Protein AF-0000000069842000 (afdb_homodimer)

pLDDT: mean 84.16, std 19.86, range [35.81, 98.69]

InterPro domains:
  IPR033118 EXPERA domain [PF05241] (43-115)
  IPR033118 EXPERA domain [PS51751] (8-141)
  IPR051987 Sigma-2 receptor-like [PTHR31204] (1-122)

Nearest PDB structures (foldseek):
  7m94-assembly1_A  TM=8.312E-01  e=3.794E-03  Bos taurus
  7mfi-assembly2_C  TM=8.355E-01  e=6.181E-03  Bos taurus
  7mfi-assembly1_A  TM=8.424E-01  e=1.063E-02  Bos taurus
  7m96-assembly1_A  TM=8.369E-01  e=1.123E-02  Bos taurus
  7m96-assembly2_C  TM=8.290E-01  e=1.185E-02  Bos taurus

Sequence (282 aa):
MGLLSTAADAAVVLFSLAVAAAAPLIDAQAVLPRRLFPAPHVRLHRWYATEFGDYLAAEPPGFFRGLVWLELVLHWPLSVATLYGVLARRPWAGATALAAGVSVVTAMGNLVMNLDFNRFSLQYSGTGLAPAPSSQKKKRPMGLLSTAADAAVVLFSLAVAAAAPLIDAQAVLPRRLFPAPHVRLHRWYATEFGDYLAAEPPGFFRGLVWLELVLHWPLSVATLYGVLARRPWAGATALAAGVSVVTAMGNLVMNLDFNRFSLQYSGTGLAPAPSSQKKKRP

Structure (mmCIF, N/CA/C/O backbone):
data_AF-0000000069842000-model_v1
#
loop_
_entity.id
_entity.type
_entity.pdbx_description
1 polymer 'EXPERA domain-containing protein'
#
loop_
_atom_site.group_PDB
_atom_site.id
_atom_site.type_symbol
_atom_site.label_atom_id
_atom_site.label_alt_id
_atom_site.label_comp_id
_atom_site.label_asym_id
_atom_site.label_entity_id
_atom_site.label_seq_id
_atom_site.pdbx_PDB_ins_code
_atom_site.Cartn_x
_atom_site.Cartn_y
_atom_site.Cartn_z
_atom_site.occupancy
_atom_site.B_iso_or_equiv
_atom_site.auth_seq_id
_atom_site.auth_comp_id
_atom_site.auth_asym_id
_atom_site.auth_atom_id
_atom_site.pdbx_PDB_model_num
ATOM 1 N N . MET A 1 1 ? 6.48 -18.359 -23.953 1 50.28 1 MET A N 1
ATOM 2 C CA . MET A 1 1 ? 6.004 -17.172 -23.266 1 50.28 1 MET A CA 1
ATOM 3 C C . MET A 1 1 ? 5.883 -16 -24.25 1 50.28 1 MET A C 1
ATOM 5 O O . MET A 1 1 ? 6.766 -15.781 -25.078 1 50.28 1 MET A O 1
ATOM 9 N N . GLY A 1 2 ? 4.762 -15.594 -24.594 1 53.44 2 GLY A N 1
ATOM 10 C CA . GLY A 1 2 ? 4.539 -14.641 -25.656 1 53.44 2 GLY A CA 1
ATOM 11 C C . GLY A 1 2 ? 5.262 -13.328 -25.453 1 53.44 2 GLY A C 1
ATOM 12 O O . GLY A 1 2 ? 5.867 -13.102 -24.406 1 53.44 2 GLY A O 1
ATOM 13 N N . LEU A 1 3 ? 5.473 -12.555 -26.516 1 59.91 3 LEU A N 1
ATOM 14 C CA . LEU A 1 3 ? 6.043 -11.211 -26.562 1 59.91 3 LEU A CA 1
ATOM 15 C C . LEU A 1 3 ? 5.574 -10.383 -25.359 1 59.91 3 LEU A C 1
ATOM 17 O O . LEU A 1 3 ? 6.363 -9.648 -24.766 1 59.91 3 LEU A O 1
ATOM 21 N N . LEU A 1 4 ? 4.34 -10.531 -24.984 1 64.44 4 LEU A N 1
ATOM 22 C CA . LEU A 1 4 ? 3.777 -9.781 -23.859 1 64.44 4 LEU A CA 1
ATOM 23 C C . LEU A 1 4 ? 4.434 -10.195 -22.547 1 64.44 4 LEU A C 1
ATOM 25 O O . LEU A 1 4 ? 4.688 -9.359 -21.688 1 64.44 4 LEU A O 1
ATOM 29 N N . SER A 1 5 ? 4.785 -11.422 -22.656 1 72.38 5 SER A N 1
ATOM 30 C CA . SER A 1 5 ? 5.422 -11.906 -21.422 1 72.38 5 SER A CA 1
ATOM 31 C C . SER A 1 5 ? 6.852 -11.391 -21.312 1 72.38 5 SER A C 1
ATOM 33 O O . SER A 1 5 ? 7.281 -10.984 -20.234 1 72.38 5 SER A O 1
ATOM 35 N N . THR A 1 6 ? 7.277 -11.156 -22.547 1 83.81 6 THR A N 1
ATOM 36 C CA . THR A 1 6 ? 8.664 -10.703 -22.516 1 83.81 6 THR A CA 1
ATOM 37 C C . THR A 1 6 ? 8.758 -9.227 -22.172 1 83.81 6 THR A C 1
ATOM 39 O O . THR A 1 6 ? 9.617 -8.82 -21.375 1 83.81 6 THR A O 1
ATOM 42 N N . ALA A 1 7 ? 7.883 -8.484 -22.703 1 89.06 7 ALA A N 1
ATOM 43 C CA . ALA A 1 7 ? 7.859 -7.055 -22.406 1 89.06 7 ALA A CA 1
ATOM 44 C C . ALA A 1 7 ? 7.52 -6.812 -20.938 1 89.06 7 ALA A C 1
ATOM 46 O O . ALA A 1 7 ? 8.102 -5.938 -20.297 1 89.06 7 ALA A O 1
ATOM 47 N N . ALA A 1 8 ? 6.613 -7.555 -20.484 1 88.38 8 ALA A N 1
ATOM 48 C CA . ALA A 1 8 ? 6.238 -7.43 -19.078 1 88.38 8 ALA A CA 1
ATOM 49 C C . ALA A 1 8 ? 7.395 -7.824 -18.156 1 88.38 8 ALA A C 1
ATOM 51 O O . ALA A 1 8 ? 7.672 -7.145 -17.172 1 88.38 8 ALA A O 1
ATOM 52 N N . ASP A 1 9 ? 8.016 -8.859 -18.562 1 92.12 9 ASP A N 1
ATOM 53 C CA . ASP A 1 9 ? 9.172 -9.289 -17.797 1 92.12 9 ASP A CA 1
ATOM 54 C C . ASP A 1 9 ? 10.258 -8.219 -17.781 1 92.12 9 ASP A C 1
ATOM 56 O O . ASP A 1 9 ? 10.867 -7.949 -16.75 1 92.12 9 ASP A O 1
ATOM 60 N N . ALA A 1 10 ? 10.398 -7.684 -18.953 1 94.25 10 ALA A N 1
ATOM 61 C CA . ALA A 1 10 ? 11.406 -6.633 -19.062 1 94.25 10 ALA A CA 1
ATOM 62 C C . ALA A 1 10 ? 11.039 -5.43 -18.188 1 94.25 10 ALA A C 1
ATOM 64 O O . ALA A 1 10 ? 11.898 -4.855 -17.516 1 94.25 10 ALA A O 1
ATOM 65 N N . ALA A 1 11 ? 9.812 -5.082 -18.188 1 95.31 11 ALA A N 1
ATOM 66 C CA . ALA A 1 11 ? 9.352 -3.945 -17.391 1 95.31 11 ALA A CA 1
ATOM 67 C C . ALA A 1 11 ? 9.531 -4.215 -15.898 1 95.31 11 ALA A C 1
ATOM 69 O O . ALA A 1 11 ? 9.984 -3.342 -15.156 1 95.31 11 ALA A O 1
ATOM 70 N N . VAL A 1 12 ? 9.227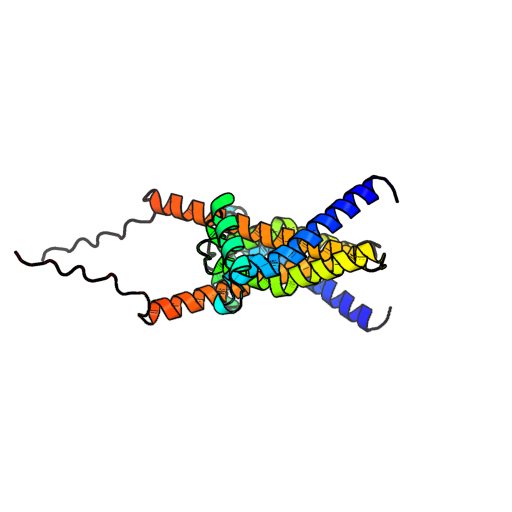 -5.391 -15.523 1 96.38 12 VAL A N 1
ATOM 71 C CA . VAL A 1 12 ? 9.344 -5.77 -14.117 1 96.38 12 VAL A CA 1
ATOM 72 C C . VAL A 1 12 ? 10.805 -5.746 -13.688 1 96.38 12 VAL A C 1
ATOM 74 O O . VAL A 1 12 ? 11.141 -5.234 -12.617 1 96.38 12 VAL A O 1
ATOM 77 N N . VAL A 1 13 ? 11.625 -6.227 -14.531 1 97.19 13 VAL A N 1
ATOM 78 C CA . VAL A 1 13 ? 13.055 -6.281 -14.227 1 97.19 13 VAL A CA 1
ATOM 79 C C . VAL A 1 13 ? 13.625 -4.867 -14.148 1 97.19 13 VAL A C 1
ATOM 81 O O . VAL A 1 13 ? 14.336 -4.527 -13.203 1 97.19 13 VAL A O 1
ATOM 84 N N . LEU A 1 14 ? 13.289 -4.062 -15.117 1 97.5 14 LEU A N 1
ATOM 85 C CA . LEU A 1 14 ? 13.812 -2.701 -15.148 1 97.5 14 LEU A CA 1
ATOM 86 C C . LEU A 1 14 ? 13.305 -1.895 -13.953 1 97.5 14 LEU A C 1
ATOM 88 O O . LEU A 1 14 ? 14.07 -1.148 -13.336 1 97.5 14 LEU A O 1
ATOM 92 N N . PHE A 1 15 ? 12.102 -2.02 -13.703 1 97.81 15 PHE A N 1
ATOM 93 C CA . PHE A 1 15 ? 11.523 -1.308 -12.57 1 97.81 15 PHE A CA 1
ATOM 94 C C . PHE A 1 15 ? 12.148 -1.783 -11.266 1 97.81 15 PHE A C 1
ATOM 96 O O . PHE A 1 15 ? 12.516 -0.97 -10.414 1 97.81 15 PHE A O 1
ATOM 103 N N . SER A 1 16 ? 12.227 -3.035 -11.086 1 98.25 16 SER A N 1
ATOM 104 C CA . SER A 1 16 ? 12.797 -3.6 -9.867 1 98.25 16 SER A CA 1
ATOM 105 C C . SER A 1 16 ? 14.258 -3.205 -9.703 1 98.25 16 SER A C 1
ATOM 107 O O . SER A 1 16 ? 14.719 -2.965 -8.586 1 98.25 16 SER A O 1
ATOM 109 N N . LEU A 1 17 ? 14.945 -3.168 -10.789 1 98.19 17 LEU A N 1
ATOM 110 C CA . LEU A 1 17 ? 16.344 -2.744 -10.766 1 98.19 17 LEU A CA 1
ATOM 111 C C . LEU A 1 17 ? 16.453 -1.285 -10.336 1 98.19 17 LEU A C 1
ATOM 113 O O . LEU A 1 17 ? 17.328 -0.937 -9.531 1 98.19 17 LEU A O 1
ATOM 117 N N . ALA A 1 18 ? 15.625 -0.483 -10.844 1 97.56 18 ALA A N 1
ATOM 118 C CA . ALA A 1 18 ? 15.625 0.932 -10.484 1 97.56 18 ALA A CA 1
ATOM 119 C C . ALA A 1 18 ? 15.359 1.116 -8.992 1 97.56 18 ALA A C 1
ATOM 121 O O . ALA A 1 18 ? 16.047 1.898 -8.328 1 97.56 18 ALA A O 1
ATOM 122 N N . VAL A 1 19 ? 14.422 0.438 -8.469 1 98 19 VAL A N 1
ATOM 123 C CA . VAL A 1 19 ? 14.086 0.542 -7.051 1 98 19 VAL A CA 1
ATOM 124 C C . VAL A 1 19 ? 15.234 -0.011 -6.207 1 98 19 VAL A C 1
ATOM 126 O O . VAL A 1 19 ? 15.609 0.585 -5.199 1 98 19 VAL A O 1
ATOM 129 N N . ALA A 1 20 ? 15.742 -1.117 -6.66 1 98.12 20 ALA A N 1
ATOM 130 C CA . ALA A 1 20 ? 16.844 -1.751 -5.934 1 98.12 20 ALA A CA 1
ATOM 131 C C . ALA A 1 20 ? 18.016 -0.796 -5.781 1 98.12 20 ALA A C 1
ATOM 133 O O . ALA A 1 20 ? 18.688 -0.789 -4.746 1 98.12 20 ALA A O 1
ATOM 134 N N . ALA A 1 21 ? 18.219 -0.008 -6.746 1 97.31 21 ALA A N 1
ATOM 135 C CA . ALA A 1 21 ? 19.344 0.925 -6.73 1 97.31 21 ALA A CA 1
ATOM 136 C C . ALA A 1 21 ? 18.953 2.238 -6.059 1 97.31 21 ALA A C 1
ATOM 138 O O . ALA A 1 21 ? 19.641 2.711 -5.156 1 97.31 21 ALA A O 1
ATOM 139 N N . ALA A 1 22 ? 17.828 2.762 -6.383 1 96.88 22 ALA A N 1
ATOM 140 C CA . ALA A 1 22 ? 17.453 4.113 -5.984 1 96.88 22 ALA A CA 1
ATOM 141 C C . ALA A 1 22 ? 17.094 4.172 -4.504 1 96.88 22 ALA A C 1
ATOM 143 O O . ALA A 1 22 ? 17.375 5.16 -3.826 1 96.88 22 ALA A O 1
ATOM 144 N N . ALA A 1 23 ? 16.5 3.137 -3.986 1 97.38 23 ALA A N 1
ATOM 145 C CA . ALA A 1 23 ? 16.031 3.172 -2.605 1 97.38 23 ALA A CA 1
ATOM 146 C C . ALA A 1 23 ? 17.188 3.34 -1.631 1 97.38 23 ALA A C 1
ATOM 148 O O . ALA A 1 23 ? 17.203 4.273 -0.826 1 97.38 23 ALA A O 1
ATOM 149 N N . PRO A 1 24 ? 18.203 2.605 -1.714 1 96.06 24 PRO A N 1
ATOM 150 C CA . PRO A 1 24 ? 19.297 2.777 -0.761 1 96.06 24 PRO A CA 1
ATOM 151 C C . PRO A 1 24 ? 20.203 3.965 -1.104 1 96.06 24 PRO A C 1
ATOM 153 O O . PRO A 1 24 ? 20.828 4.539 -0.216 1 96.06 24 PRO A O 1
ATOM 156 N N . LEU A 1 25 ? 20.234 4.406 -2.381 1 95.31 25 LEU A N 1
ATOM 157 C CA . LEU A 1 25 ? 21.172 5.434 -2.799 1 95.31 25 LEU A CA 1
ATOM 158 C C . LEU A 1 25 ? 20.562 6.824 -2.65 1 95.31 25 LEU A C 1
ATOM 160 O O . LEU A 1 25 ? 21.266 7.789 -2.346 1 95.31 25 LEU A O 1
ATOM 164 N N . ILE A 1 26 ? 19.266 6.879 -2.85 1 95.5 26 ILE A N 1
ATOM 165 C CA . ILE A 1 26 ? 18.641 8.195 -2.914 1 95.5 26 ILE A CA 1
ATOM 166 C C . ILE A 1 26 ? 17.578 8.32 -1.823 1 95.5 26 ILE A C 1
ATOM 168 O O . ILE A 1 26 ? 17.703 9.133 -0.908 1 95.5 26 ILE A O 1
ATOM 172 N N . ASP A 1 27 ? 16.672 7.402 -1.776 1 96.44 27 ASP A N 1
ATOM 173 C CA . ASP A 1 27 ? 15.531 7.52 -0.88 1 96.44 27 ASP A CA 1
ATOM 174 C C . ASP A 1 27 ? 15.961 7.379 0.58 1 96.44 27 ASP A C 1
ATOM 176 O O . ASP A 1 27 ? 15.422 8.055 1.457 1 96.44 27 ASP A O 1
ATOM 180 N N . ALA A 1 28 ? 16.891 6.613 0.825 1 97.19 28 ALA A N 1
ATOM 181 C CA . ALA A 1 28 ? 17.312 6.328 2.193 1 97.19 28 ALA A CA 1
ATOM 182 C C . ALA A 1 28 ? 17.844 7.59 2.879 1 97.19 28 ALA A C 1
ATOM 184 O O . ALA A 1 28 ? 17.797 7.699 4.105 1 97.19 28 ALA A O 1
ATOM 185 N N . GLN A 1 29 ? 18.234 8.516 2.131 1 96.25 29 GLN A N 1
ATOM 186 C CA . GLN A 1 29 ? 18.812 9.742 2.68 1 96.25 29 GLN A CA 1
ATOM 187 C C . GLN A 1 29 ? 17.719 10.625 3.299 1 96.25 29 GLN A C 1
ATOM 189 O O . GLN A 1 29 ? 18.031 11.578 4.016 1 96.25 29 GLN A O 1
ATOM 194 N N . ALA A 1 30 ? 16.516 10.328 3.102 1 94.5 30 ALA A N 1
ATOM 195 C CA . ALA A 1 30 ? 15.398 11.062 3.703 1 94.5 30 ALA A CA 1
ATOM 196 C C . ALA A 1 30 ? 15.18 10.641 5.152 1 94.5 30 ALA A C 1
ATOM 198 O O . ALA A 1 30 ? 14.523 11.344 5.918 1 94.5 30 ALA A O 1
ATOM 199 N N . VAL A 1 31 ? 15.727 9.516 5.508 1 93.69 31 VAL A N 1
ATOM 200 C CA . VAL A 1 31 ? 15.367 9 6.824 1 93.69 31 VAL A CA 1
ATOM 201 C C . VAL A 1 31 ? 16.625 8.648 7.605 1 93.69 31 VAL A C 1
ATOM 203 O O . VAL A 1 31 ? 16.578 8.492 8.828 1 93.69 31 VAL A O 1
ATOM 206 N N . LEU A 1 32 ? 17.688 8.477 6.953 1 94.31 32 LEU A N 1
ATOM 207 C CA . LEU A 1 32 ? 18.938 8.148 7.609 1 94.31 32 LEU A CA 1
ATOM 208 C C . LEU A 1 32 ? 19.875 9.359 7.648 1 94.31 32 LEU A C 1
ATOM 210 O O . LEU A 1 32 ? 19.812 10.219 6.766 1 94.31 32 LEU A O 1
ATOM 214 N N . PRO A 1 33 ? 20.75 9.391 8.633 1 93.12 33 PRO A N 1
ATOM 215 C CA . PRO A 1 33 ? 21.688 10.508 8.719 1 93.12 33 PRO A CA 1
ATOM 216 C C . PRO A 1 33 ? 22.641 10.57 7.527 1 93.12 33 PRO A C 1
ATOM 218 O O . PRO A 1 33 ? 23.078 9.531 7.035 1 93.12 33 PRO A O 1
ATOM 221 N N . ARG A 1 34 ? 22.906 11.742 7.145 1 88.44 34 ARG A N 1
ATOM 222 C CA . ARG A 1 34 ? 23.734 11.984 5.961 1 88.44 34 ARG A CA 1
ATOM 223 C C . ARG A 1 34 ? 25.156 11.461 6.164 1 88.44 34 ARG A C 1
ATOM 225 O O . ARG A 1 34 ? 25.844 11.125 5.199 1 88.44 34 ARG A O 1
ATOM 232 N N . ARG A 1 35 ? 25.562 11.352 7.281 1 91.88 35 ARG A N 1
ATOM 233 C CA . ARG A 1 35 ? 26.938 10.922 7.586 1 91.88 35 ARG A CA 1
ATOM 234 C C . ARG A 1 35 ? 27.156 9.477 7.172 1 91.88 35 ARG A C 1
ATOM 236 O O . ARG A 1 35 ? 28.297 9.039 7.016 1 91.88 35 ARG A O 1
ATOM 243 N N . LEU A 1 36 ? 26.078 8.789 7.027 1 93.94 36 LEU A N 1
ATOM 244 C CA . LEU A 1 36 ? 26.172 7.379 6.664 1 93.94 36 LEU A CA 1
ATOM 245 C C . LEU A 1 36 ? 26.391 7.215 5.164 1 93.94 36 LEU A C 1
ATOM 247 O O . LEU A 1 36 ? 26.641 6.109 4.684 1 93.94 36 LEU A O 1
ATOM 251 N N . PHE A 1 37 ? 26.328 8.305 4.48 1 94.75 37 PHE A N 1
ATOM 252 C CA . PHE A 1 37 ? 26.422 8.219 3.029 1 94.75 37 PHE A CA 1
ATOM 253 C C . PHE A 1 37 ? 27.672 8.922 2.525 1 94.75 37 PHE A C 1
ATOM 255 O O . PHE A 1 37 ? 27.984 10.039 2.945 1 94.75 37 PHE A O 1
ATOM 262 N N . PRO A 1 38 ? 28.375 8.25 1.627 1 94.19 38 PRO A N 1
ATOM 263 C CA . PRO A 1 38 ? 29.516 8.93 0.999 1 94.19 38 PRO A CA 1
ATOM 264 C C . PRO A 1 38 ? 29.094 10.172 0.215 1 94.19 38 PRO A C 1
ATOM 266 O O . PRO A 1 38 ? 27.938 10.281 -0.208 1 94.19 38 PRO A O 1
ATOM 269 N N . ALA A 1 39 ? 29.984 11.023 -0.028 1 94.25 39 ALA A N 1
ATOM 270 C CA . ALA A 1 39 ? 29.75 12.336 -0.633 1 94.25 39 ALA A CA 1
ATOM 271 C C . ALA A 1 39 ? 29.094 12.195 -2.004 1 94.25 39 ALA A C 1
ATOM 273 O O . ALA A 1 39 ? 28.172 12.938 -2.332 1 94.25 39 ALA A O 1
ATOM 274 N N . PRO A 1 40 ? 29.531 11.234 -2.838 1 95.38 40 PRO A N 1
ATOM 275 C CA . PRO A 1 40 ? 28.891 11.125 -4.156 1 95.38 40 PRO A CA 1
ATOM 276 C C . PRO A 1 40 ? 27.406 10.789 -4.07 1 95.38 40 PRO A C 1
ATOM 278 O O . PRO A 1 40 ? 26.625 11.203 -4.938 1 95.38 40 PRO A O 1
ATOM 281 N N . HIS A 1 41 ? 26.984 10.016 -3.102 1 95.12 41 HIS A N 1
ATOM 282 C CA . HIS A 1 41 ? 25.578 9.672 -2.941 1 95.12 41 HIS A CA 1
ATOM 283 C C . HIS A 1 41 ? 24.766 10.883 -2.498 1 95.12 41 HIS A C 1
ATOM 285 O O . HIS A 1 41 ? 23.625 11.07 -2.947 1 95.12 41 HIS A O 1
ATOM 291 N N . VAL A 1 42 ? 25.391 11.664 -1.672 1 95.62 42 VAL A N 1
ATOM 292 C CA . VAL A 1 42 ? 24.734 12.883 -1.212 1 95.62 42 VAL A CA 1
ATOM 293 C C . VAL A 1 42 ? 24.547 13.844 -2.385 1 95.62 42 VAL A C 1
ATOM 295 O O . VAL A 1 42 ? 23.484 14.445 -2.537 1 95.62 42 VAL A O 1
ATOM 298 N N . ARG A 1 43 ? 25.5 13.977 -3.15 1 94.75 43 ARG A N 1
ATOM 299 C CA . ARG A 1 43 ? 25.422 14.828 -4.332 1 94.75 43 ARG A CA 1
ATOM 300 C C . ARG A 1 43 ? 24.375 14.312 -5.312 1 94.75 43 ARG A C 1
ATOM 302 O O . ARG A 1 43 ? 23.672 15.102 -5.953 1 94.75 43 ARG A O 1
ATOM 309 N N . LEU A 1 44 ? 24.359 13.031 -5.441 1 95.06 44 LEU A N 1
ATOM 310 C CA . LEU A 1 44 ? 23.375 12.414 -6.324 1 95.06 44 LEU A CA 1
ATOM 311 C C . LEU A 1 44 ? 21.953 12.742 -5.871 1 95.06 44 LEU A C 1
ATOM 313 O O . LEU A 1 44 ? 21.078 13.031 -6.695 1 95.06 44 LEU A O 1
ATOM 317 N N . HIS A 1 45 ? 21.672 12.555 -4.633 1 96.44 45 HIS A N 1
ATOM 318 C CA . HIS A 1 45 ? 20.359 12.883 -4.074 1 96.44 45 HIS A CA 1
ATOM 319 C C . HIS A 1 45 ? 20 14.344 -4.352 1 96.44 45 HIS A C 1
ATOM 321 O O . HIS A 1 45 ? 18.875 14.641 -4.754 1 96.44 45 HIS A O 1
ATOM 327 N N . ARG A 1 46 ? 20.938 15.273 -4.078 1 94 46 ARG A N 1
ATOM 328 C CA . ARG A 1 46 ? 20.719 16.703 -4.316 1 94 46 ARG A CA 1
ATOM 329 C C . ARG A 1 46 ? 20.453 16.969 -5.793 1 94 46 ARG A C 1
ATOM 331 O O . ARG A 1 46 ? 19.562 17.75 -6.133 1 94 46 ARG A O 1
ATOM 338 N N . TRP A 1 47 ? 21.25 16.375 -6.57 1 96.38 47 TRP A N 1
ATOM 339 C CA . TRP A 1 47 ? 21.047 16.516 -8.008 1 96.38 47 TRP A CA 1
ATOM 340 C C . TRP A 1 47 ? 19.641 16.047 -8.414 1 96.38 47 TRP A C 1
ATOM 342 O O . TRP A 1 47 ? 18.938 16.734 -9.156 1 96.38 47 TRP A O 1
ATOM 352 N N . TYR A 1 48 ? 19.328 14.906 -7.941 1 95.62 48 TYR A N 1
ATOM 353 C CA . TYR A 1 48 ? 18.031 14.328 -8.25 1 95.62 48 TYR A CA 1
ATOM 354 C C . TYR A 1 48 ? 16.906 15.281 -7.855 1 95.62 48 TYR A C 1
ATOM 356 O O . TYR A 1 48 ? 15.992 15.539 -8.648 1 95.62 48 TYR A O 1
ATOM 364 N N . ALA A 1 49 ? 16.969 15.773 -6.668 1 94.94 49 ALA A N 1
ATOM 365 C CA . ALA A 1 49 ? 15.922 16.656 -6.164 1 94.94 49 ALA A CA 1
ATOM 366 C C . ALA A 1 49 ? 15.82 17.922 -7.02 1 94.94 49 ALA A C 1
ATOM 368 O O . ALA A 1 49 ? 14.711 18.391 -7.324 1 94.94 49 ALA A O 1
ATOM 369 N N . THR A 1 50 ? 16.906 18.469 -7.383 1 94.75 50 THR A N 1
ATOM 370 C CA . THR A 1 50 ? 16.969 19.688 -8.164 1 94.75 50 THR A CA 1
ATOM 371 C C . THR A 1 50 ? 16.547 19.438 -9.609 1 94.75 50 THR A C 1
ATOM 373 O O . THR A 1 50 ? 15.727 20.172 -10.172 1 94.75 50 THR A O 1
ATOM 376 N N . GLU A 1 51 ? 17.047 18.375 -10.219 1 94.62 51 GLU A N 1
ATOM 377 C CA . GLU A 1 51 ? 16.797 18.047 -11.617 1 94.62 51 GLU A CA 1
ATOM 378 C C . GLU A 1 51 ? 15.312 17.797 -11.875 1 94.62 51 GLU A C 1
ATOM 380 O O . GLU A 1 51 ? 14.766 18.234 -12.891 1 94.62 51 GLU A O 1
ATOM 385 N N . PHE A 1 52 ? 14.719 17.109 -10.945 1 93.31 52 PHE A N 1
ATOM 386 C CA . PHE A 1 52 ? 13.336 16.688 -11.172 1 93.31 52 PHE A CA 1
ATOM 387 C C . PHE A 1 52 ? 12.375 17.562 -10.383 1 93.31 52 PHE A C 1
ATOM 389 O O . PHE A 1 52 ? 11.156 17.359 -10.422 1 93.31 52 PHE A O 1
ATOM 396 N N . GLY A 1 53 ? 12.844 18.484 -9.617 1 93.69 53 GLY A N 1
ATOM 397 C CA . GLY A 1 53 ? 11.992 19.375 -8.836 1 93.69 53 GLY A CA 1
ATOM 398 C C . GLY A 1 53 ? 11.203 18.641 -7.766 1 93.69 53 GLY A C 1
ATOM 399 O O . GLY A 1 53 ? 10.031 18.953 -7.527 1 93.69 53 GLY A O 1
ATOM 400 N N . ASP A 1 54 ? 11.773 17.672 -7.23 1 91.94 54 ASP A N 1
ATOM 401 C CA . ASP A 1 54 ? 11.125 16.875 -6.199 1 91.94 54 ASP A CA 1
ATOM 402 C C . ASP A 1 54 ? 11.266 17.516 -4.824 1 91.94 54 ASP A C 1
ATOM 404 O O . ASP A 1 54 ? 12.227 17.25 -4.098 1 91.94 54 ASP A O 1
ATOM 408 N N . TYR A 1 55 ? 10.227 18.234 -4.535 1 90.38 55 TYR A N 1
ATOM 409 C CA . TYR A 1 55 ? 10.289 19 -3.295 1 90.38 55 TYR A CA 1
ATOM 410 C C . TYR A 1 55 ? 10.172 18.094 -2.082 1 90.38 55 TYR A C 1
ATOM 412 O O . TYR A 1 55 ? 10.695 18.406 -1.009 1 90.38 55 TYR A O 1
ATOM 420 N N . LEU A 1 56 ? 9.594 16.938 -2.217 1 89.19 56 LEU A N 1
ATOM 421 C CA . LEU A 1 56 ? 9.492 15.992 -1.105 1 89.19 56 LEU A CA 1
ATOM 422 C C . LEU A 1 56 ? 10.867 15.422 -0.752 1 89.19 56 LEU A C 1
ATOM 424 O O . LEU A 1 56 ? 11.172 15.219 0.425 1 89.19 56 LEU A O 1
ATOM 428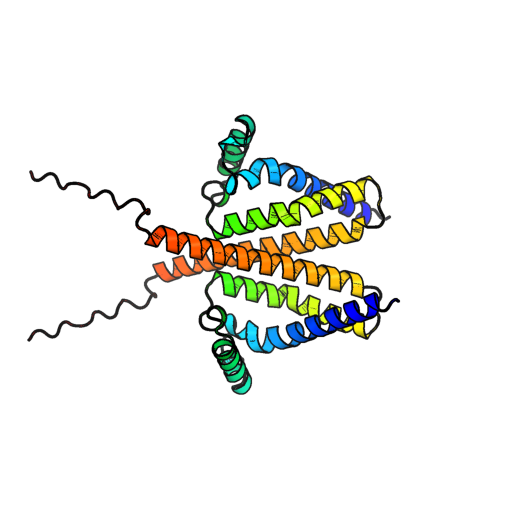 N N . ALA A 1 57 ? 11.594 15.219 -1.779 1 92.5 57 ALA A N 1
ATOM 429 C CA . ALA A 1 57 ? 12.945 14.711 -1.559 1 92.5 57 ALA A CA 1
ATOM 430 C C . ALA A 1 57 ? 13.852 15.797 -0.981 1 92.5 57 ALA A C 1
ATOM 432 O O . ALA A 1 57 ? 14.727 15.508 -0.16 1 92.5 57 ALA A O 1
ATOM 433 N N . ALA A 1 58 ? 13.656 16.984 -1.397 1 91.94 58 ALA A N 1
ATOM 434 C CA . ALA A 1 58 ? 14.484 18.094 -0.941 1 91.94 58 ALA A CA 1
ATOM 435 C C . ALA A 1 58 ? 14.227 18.406 0.531 1 91.94 58 ALA A C 1
ATOM 437 O O . ALA A 1 58 ? 15.164 18.609 1.303 1 91.94 58 ALA A O 1
ATOM 438 N N . GLU A 1 59 ? 12.984 18.422 0.91 1 91.62 59 GLU A N 1
ATOM 439 C CA . GLU A 1 59 ? 12.539 18.641 2.283 1 91.62 59 GLU A CA 1
ATOM 440 C C . GLU A 1 59 ? 11.461 17.625 2.678 1 91.62 59 GLU A C 1
ATOM 442 O O . GLU A 1 59 ? 10.266 17.938 2.625 1 91.62 59 GLU A O 1
ATOM 447 N N . PRO A 1 60 ? 11.914 16.469 3.17 1 90.25 60 PRO A N 1
ATOM 448 C CA . PRO A 1 60 ? 10.953 15.398 3.414 1 90.25 60 PRO A CA 1
ATOM 449 C C . PRO A 1 60 ? 10.078 15.648 4.637 1 90.25 60 PRO A C 1
ATOM 451 O O . PRO A 1 60 ? 10.578 15.68 5.766 1 90.25 60 PRO A O 1
ATOM 454 N N . PRO A 1 61 ? 8.781 15.789 4.293 1 83.81 61 PRO A N 1
ATOM 455 C CA . PRO A 1 61 ? 7.879 15.898 5.441 1 83.81 61 PRO A CA 1
ATOM 456 C C . PRO A 1 61 ? 7.676 14.562 6.16 1 83.81 61 PRO A C 1
ATOM 458 O O . PRO A 1 61 ? 8.109 13.516 5.664 1 83.81 61 PRO A O 1
ATOM 461 N N . GLY A 1 62 ? 7.074 14.578 7.27 1 80.38 62 GLY A N 1
ATOM 462 C CA . GLY A 1 62 ? 6.887 13.391 8.086 1 80.38 62 GLY A CA 1
ATOM 463 C C . GLY A 1 62 ? 6.238 12.25 7.336 1 80.38 62 GLY A C 1
ATOM 464 O O . GLY A 1 62 ? 6.699 11.109 7.414 1 80.38 62 GLY A O 1
ATOM 465 N N . PHE A 1 63 ? 5.137 12.523 6.617 1 79.25 63 PHE A N 1
ATOM 466 C CA . PHE A 1 63 ? 4.418 11.461 5.918 1 79.25 63 PHE A CA 1
ATOM 467 C C . PHE A 1 63 ? 5.297 10.82 4.855 1 79.25 63 PHE A C 1
ATOM 469 O O . PHE A 1 63 ? 5.203 9.617 4.605 1 79.25 63 PHE A O 1
ATOM 476 N N . PHE A 1 64 ? 6.133 11.688 4.281 1 87.25 64 PHE A N 1
ATOM 477 C CA . PHE A 1 64 ? 7.023 11.164 3.258 1 87.25 64 PHE A CA 1
ATOM 478 C C . PHE A 1 64 ? 8.109 10.289 3.877 1 87.25 64 PHE A C 1
ATOM 480 O O . PHE A 1 64 ? 8.484 9.258 3.309 1 87.25 64 PHE A O 1
ATOM 487 N N . ARG A 1 65 ? 8.609 10.648 4.938 1 89.75 65 ARG A N 1
ATOM 488 C CA . ARG A 1 65 ? 9.586 9.82 5.637 1 89.75 65 ARG A CA 1
ATOM 489 C C . ARG A 1 65 ? 9 8.461 6.004 1 89.75 65 ARG A C 1
ATOM 491 O O . ARG A 1 65 ? 9.688 7.445 5.934 1 89.75 65 ARG A O 1
ATOM 498 N N . GLY A 1 66 ? 7.758 8.531 6.406 1 88.56 66 GLY A N 1
ATOM 499 C CA . GLY A 1 66 ? 7.082 7.27 6.672 1 88.56 66 GLY A CA 1
ATOM 500 C C . GLY A 1 66 ? 7.016 6.359 5.461 1 88.56 66 GLY A C 1
ATOM 501 O O . GLY A 1 66 ? 7.258 5.156 5.566 1 88.56 66 GLY A O 1
ATOM 502 N N . LEU A 1 67 ? 6.738 6.941 4.375 1 91.81 67 LEU A N 1
ATOM 503 C CA . LEU A 1 67 ? 6.66 6.184 3.129 1 91.81 67 LEU A CA 1
ATOM 504 C C . LEU A 1 67 ? 8.023 5.602 2.762 1 91.81 67 LEU A C 1
ATOM 506 O O . LEU A 1 67 ? 8.102 4.48 2.258 1 91.81 67 LEU A O 1
ATOM 510 N N . VAL A 1 68 ? 9.023 6.379 2.979 1 94.44 68 VAL A N 1
ATOM 511 C CA . VAL A 1 68 ? 10.367 5.914 2.652 1 94.44 68 VAL A CA 1
ATOM 512 C C . VAL A 1 68 ? 10.75 4.754 3.566 1 94.44 68 VAL A C 1
ATOM 514 O O . VAL A 1 68 ? 11.367 3.781 3.123 1 94.44 68 VAL A O 1
ATOM 517 N N . TRP A 1 69 ? 10.414 4.859 4.793 1 94 69 TRP A N 1
ATOM 518 C CA . TRP A 1 69 ? 10.648 3.742 5.699 1 94 69 TRP A CA 1
ATOM 519 C C . TRP A 1 69 ? 9.953 2.48 5.199 1 94 69 TRP A C 1
ATOM 521 O O . TRP A 1 69 ? 10.539 1.396 5.199 1 94 69 TRP A O 1
ATOM 531 N N . LEU A 1 70 ? 8.75 2.65 4.816 1 94.31 70 LEU A N 1
ATOM 532 C CA . LEU A 1 70 ? 8.008 1.506 4.293 1 94.31 70 LEU A CA 1
ATOM 533 C C . LEU A 1 70 ? 8.68 0.952 3.039 1 94.31 70 LEU A C 1
ATOM 535 O O . LEU A 1 70 ? 8.75 -0.265 2.855 1 94.31 70 LEU A O 1
ATOM 539 N N . GLU A 1 71 ? 9.125 1.807 2.26 1 96.88 71 GLU A N 1
ATOM 540 C CA . GLU A 1 71 ? 9.844 1.397 1.057 1 96.88 71 GLU A CA 1
ATOM 541 C C . GLU A 1 71 ? 11.07 0.562 1.404 1 96.88 71 GLU A C 1
ATOM 543 O O . GLU A 1 71 ? 11.273 -0.517 0.843 1 96.88 71 GLU A O 1
ATOM 548 N N . LEU A 1 72 ? 11.82 1.015 2.326 1 97.12 72 LEU A N 1
ATOM 549 C CA . LEU A 1 72 ? 13.07 0.352 2.668 1 97.12 72 LEU A CA 1
ATOM 550 C C . LEU A 1 72 ? 12.812 -0.988 3.348 1 97.12 72 LEU A C 1
ATOM 552 O O . LEU A 1 72 ? 13.57 -1.942 3.16 1 97.12 72 LEU A O 1
ATOM 556 N N . VAL A 1 73 ? 11.742 -1.112 4.02 1 96.12 73 VAL A N 1
ATOM 557 C CA . VAL A 1 73 ? 11.469 -2.295 4.828 1 96.12 73 VAL A CA 1
ATOM 558 C C . VAL A 1 73 ? 10.727 -3.33 3.994 1 96.12 73 VAL A C 1
ATOM 560 O O . VAL A 1 73 ? 10.906 -4.535 4.18 1 96.12 73 VAL A O 1
ATOM 563 N N . LEU A 1 74 ? 9.906 -2.834 3.131 1 97.38 74 LEU A N 1
ATOM 564 C CA . LEU A 1 74 ? 9.023 -3.768 2.436 1 97.38 74 LEU A CA 1
ATOM 565 C C . LEU A 1 74 ? 9.281 -3.742 0.932 1 97.38 74 LEU A C 1
ATOM 567 O O . LEU A 1 74 ? 9.688 -4.75 0.351 1 97.38 74 LEU A O 1
ATOM 571 N N . HIS A 1 75 ? 9.148 -2.625 0.338 1 98 75 HIS A N 1
ATOM 572 C CA . HIS A 1 75 ? 9.156 -2.566 -1.119 1 98 75 HIS A CA 1
ATOM 573 C C . HIS A 1 75 ? 10.547 -2.873 -1.67 1 98 75 HIS A C 1
ATOM 575 O O . HIS A 1 75 ? 10.68 -3.545 -2.695 1 98 75 HIS A O 1
ATOM 581 N N . TRP A 1 76 ? 11.562 -2.391 -1.001 1 98.44 76 TRP A N 1
ATOM 582 C CA . TRP A 1 76 ? 12.93 -2.582 -1.487 1 98.44 76 TRP A CA 1
ATOM 583 C C . TRP A 1 76 ? 13.312 -4.055 -1.459 1 98.44 76 TRP A C 1
ATOM 585 O O . TRP A 1 76 ? 13.734 -4.613 -2.475 1 98.44 76 TRP A O 1
ATOM 595 N N . PRO A 1 77 ? 13.188 -4.75 -0.34 1 98.25 77 PRO A N 1
ATOM 596 C CA . PRO A 1 77 ? 13.5 -6.184 -0.357 1 98.25 77 PRO A CA 1
ATOM 597 C C . PRO A 1 77 ? 12.656 -6.961 -1.364 1 98.25 77 PRO A C 1
ATOM 599 O O . PRO A 1 77 ? 13.148 -7.902 -1.988 1 98.25 77 PRO A O 1
ATOM 602 N N . LEU A 1 78 ? 11.43 -6.574 -1.51 1 98.25 78 LEU A N 1
ATOM 603 C CA . LEU A 1 78 ? 10.562 -7.223 -2.49 1 98.25 78 LEU A CA 1
ATOM 604 C C . LEU A 1 78 ? 11.102 -7.023 -3.904 1 98.25 78 LEU A C 1
ATOM 606 O O . LEU A 1 78 ? 11.07 -7.949 -4.719 1 98.25 78 LEU A O 1
ATOM 610 N N . SER A 1 79 ? 11.523 -5.855 -4.145 1 98.56 79 SER A N 1
ATOM 611 C CA . SER A 1 79 ? 12.047 -5.543 -5.469 1 98.56 79 SER A CA 1
ATOM 612 C C . SER A 1 79 ? 13.336 -6.312 -5.746 1 98.56 79 SER A C 1
ATOM 614 O O . SER A 1 79 ? 13.555 -6.793 -6.863 1 98.56 79 SER A O 1
ATOM 616 N N . VAL A 1 80 ? 14.133 -6.484 -4.762 1 98.69 80 VAL A N 1
ATOM 617 C CA . VAL A 1 80 ? 15.367 -7.258 -4.898 1 98.69 80 VAL A CA 1
ATOM 618 C C . VAL A 1 80 ? 15.023 -8.727 -5.145 1 98.69 80 VAL A C 1
ATOM 620 O O . VAL A 1 80 ? 15.594 -9.359 -6.035 1 98.69 80 VAL A O 1
ATOM 623 N N . ALA A 1 81 ? 14.125 -9.219 -4.414 1 98.56 81 ALA A N 1
ATOM 624 C CA . ALA A 1 81 ? 13.688 -10.602 -4.598 1 98.56 81 ALA A CA 1
ATOM 625 C C . ALA A 1 81 ? 13.102 -10.812 -5.988 1 98.56 81 ALA A C 1
ATOM 627 O O . ALA A 1 81 ? 13.359 -11.828 -6.629 1 98.56 81 ALA A O 1
ATOM 628 N N . THR A 1 82 ? 12.297 -9.844 -6.414 1 98.31 82 THR A N 1
ATOM 629 C CA . THR A 1 82 ? 11.68 -9.93 -7.73 1 98.31 82 THR A CA 1
ATOM 630 C C . THR A 1 82 ? 12.742 -9.93 -8.828 1 98.31 82 THR A C 1
ATOM 632 O O . THR A 1 82 ? 12.664 -10.719 -9.766 1 98.31 82 THR A O 1
ATOM 635 N N . LEU A 1 83 ? 13.633 -9.062 -8.656 1 98 83 LEU A N 1
ATOM 636 C CA . LEU A 1 83 ? 14.727 -8.977 -9.617 1 98 83 LEU A CA 1
ATOM 637 C C . LEU A 1 83 ? 15.477 -10.305 -9.711 1 98 83 LEU A C 1
ATOM 639 O O . LEU A 1 83 ? 15.633 -10.859 -10.805 1 98 83 LEU A O 1
ATOM 643 N N . TYR A 1 84 ? 15.859 -10.844 -8.609 1 97.69 84 TYR A N 1
ATOM 644 C CA . TYR A 1 84 ? 16.547 -12.133 -8.562 1 97.69 84 TYR A CA 1
ATOM 645 C C . TYR A 1 84 ? 15.664 -13.242 -9.125 1 97.69 84 TYR A C 1
ATOM 647 O O . TYR A 1 84 ? 16.125 -14.055 -9.938 1 97.69 84 TYR A O 1
ATOM 655 N N . GLY A 1 85 ? 14.461 -13.266 -8.695 1 97.5 85 GLY A N 1
ATOM 656 C CA . GLY A 1 85 ? 13.547 -14.32 -9.117 1 97.5 85 GLY A CA 1
ATOM 657 C C . GLY A 1 85 ? 13.328 -14.359 -10.617 1 97.5 85 GLY A C 1
ATOM 658 O O . GLY A 1 85 ? 13.344 -15.43 -11.219 1 97.5 85 GLY A O 1
ATOM 659 N N . VAL A 1 86 ? 13.133 -13.219 -11.18 1 96.31 86 VAL A N 1
ATOM 660 C CA . VAL A 1 86 ? 12.875 -13.164 -12.617 1 96.31 86 VAL A CA 1
ATOM 661 C C . VAL A 1 86 ? 14.133 -13.562 -13.383 1 96.31 86 VAL A C 1
ATOM 663 O O . VAL A 1 86 ? 14.07 -14.359 -14.32 1 96.31 86 VAL A O 1
ATOM 666 N N . LEU A 1 87 ? 15.266 -13.109 -12.922 1 95.25 87 LEU A N 1
ATOM 667 C CA . LEU A 1 87 ? 16.516 -13.375 -13.625 1 95.25 87 LEU A CA 1
ATOM 668 C C . LEU A 1 87 ? 16.938 -14.828 -13.461 1 95.25 87 LEU A C 1
ATOM 670 O O . LEU A 1 87 ? 17.484 -15.43 -14.391 1 95.25 87 LEU A O 1
ATOM 674 N N . ALA A 1 88 ? 16.641 -15.422 -12.32 1 96.69 88 ALA A N 1
ATOM 675 C CA . ALA A 1 88 ? 17 -16.812 -12.039 1 96.69 88 ALA A CA 1
ATOM 676 C C . ALA A 1 88 ? 15.852 -17.766 -12.391 1 96.69 88 ALA A C 1
ATOM 678 O O . ALA A 1 88 ? 15.938 -18.969 -12.133 1 96.69 88 ALA A O 1
ATOM 679 N N . ARG A 1 89 ? 14.82 -17.234 -12.844 1 95 89 ARG A N 1
ATOM 680 C CA . ARG A 1 89 ? 13.672 -18 -13.297 1 95 89 ARG A CA 1
ATOM 681 C C . ARG A 1 89 ? 13.133 -18.891 -12.172 1 95 89 ARG A C 1
ATOM 683 O O . ARG A 1 89 ? 12.922 -20.094 -12.367 1 95 89 ARG A O 1
ATOM 690 N N . ARG A 1 90 ? 12.969 -18.25 -11.102 1 96.62 90 ARG A N 1
ATOM 691 C CA . ARG A 1 90 ? 12.414 -18.938 -9.945 1 96.62 90 ARG A CA 1
ATOM 692 C C . ARG A 1 90 ? 10.891 -19.016 -10.023 1 96.62 90 ARG A C 1
ATOM 694 O O . ARG A 1 90 ? 10.25 -18.078 -10.516 1 96.62 90 ARG A O 1
ATOM 701 N N . PRO A 1 91 ? 10.289 -20.062 -9.516 1 96.25 91 PRO A N 1
ATOM 702 C CA . PRO A 1 91 ? 8.844 -20.234 -9.617 1 96.25 91 PRO A CA 1
ATOM 703 C C . PRO A 1 91 ? 8.07 -19.219 -8.773 1 96.25 91 PRO A C 1
ATOM 705 O O . PRO A 1 91 ? 6.883 -18.984 -9.023 1 96.25 91 PRO A O 1
ATOM 708 N N . TRP A 1 92 ? 8.711 -18.578 -7.887 1 95.56 92 TRP A N 1
ATOM 709 C CA . TRP A 1 92 ? 8.031 -17.641 -7 1 95.56 92 TRP A CA 1
ATOM 710 C C . TRP A 1 92 ? 8.148 -16.219 -7.523 1 95.56 92 TRP A C 1
ATOM 712 O O . TRP A 1 92 ? 7.656 -15.273 -6.898 1 95.56 92 TRP A O 1
ATOM 722 N N . ALA A 1 93 ? 8.695 -16 -8.68 1 95.94 93 ALA A N 1
ATOM 723 C CA . ALA A 1 93 ? 8.93 -14.664 -9.227 1 95.94 93 ALA A CA 1
ATOM 724 C C . ALA A 1 93 ? 7.609 -13.938 -9.477 1 95.94 93 ALA A C 1
ATOM 726 O O . ALA A 1 93 ? 7.508 -12.727 -9.25 1 95.94 93 ALA A O 1
ATOM 727 N N . GLY A 1 94 ? 6.684 -14.742 -9.906 1 95.44 94 GLY A N 1
ATOM 728 C CA . GLY A 1 94 ? 5.383 -14.133 -10.148 1 95.44 94 GLY A CA 1
ATOM 729 C C . GLY A 1 94 ? 4.738 -13.586 -8.891 1 95.44 94 GLY A C 1
ATOM 730 O O . GLY A 1 94 ? 4.121 -12.516 -8.922 1 95.44 94 GLY A O 1
ATOM 731 N N . ALA A 1 95 ? 4.891 -14.258 -7.812 1 96.81 95 ALA A N 1
ATOM 732 C CA . ALA A 1 95 ? 4.312 -13.844 -6.539 1 96.81 95 ALA A CA 1
ATOM 733 C C . ALA A 1 95 ? 5 -12.586 -6.008 1 96.81 95 ALA A C 1
ATOM 735 O O . ALA A 1 95 ? 4.336 -11.672 -5.516 1 96.81 95 ALA A O 1
ATOM 736 N N . THR A 1 96 ? 6.242 -12.547 -6.137 1 97.75 96 THR A N 1
ATOM 737 C CA . THR A 1 96 ? 6.953 -11.375 -5.641 1 97.75 96 THR A CA 1
ATOM 738 C C . THR A 1 96 ? 6.707 -10.164 -6.543 1 97.75 96 THR A C 1
ATOM 740 O O . THR A 1 96 ? 6.648 -9.031 -6.066 1 97.75 96 THR A O 1
ATOM 743 N N . ALA A 1 97 ? 6.582 -10.422 -7.785 1 97.38 97 ALA A N 1
ATOM 744 C CA . ALA A 1 97 ? 6.258 -9.328 -8.695 1 97.38 97 ALA A CA 1
ATOM 745 C C . ALA A 1 97 ? 4.879 -8.742 -8.391 1 97.38 97 ALA A C 1
ATOM 747 O O . ALA A 1 97 ? 4.699 -7.527 -8.375 1 97.38 97 ALA A O 1
ATOM 748 N N . LEU A 1 98 ? 3.973 -9.617 -8.148 1 97.44 98 LEU A N 1
ATOM 749 C CA . LEU A 1 98 ? 2.633 -9.172 -7.777 1 97.44 98 LEU A CA 1
ATOM 750 C C . LEU A 1 98 ? 2.668 -8.375 -6.477 1 97.44 98 LEU A C 1
ATOM 752 O O . LEU A 1 98 ? 2.078 -7.293 -6.395 1 97.44 98 LEU A O 1
ATOM 756 N N . ALA A 1 99 ? 3.348 -8.844 -5.52 1 98.25 99 ALA A N 1
ATOM 757 C CA . ALA A 1 99 ? 3.459 -8.18 -4.227 1 98.25 99 ALA A CA 1
ATOM 758 C C . ALA A 1 99 ? 4.113 -6.805 -4.375 1 98.25 99 ALA A C 1
ATOM 760 O O . ALA A 1 99 ? 3.629 -5.816 -3.812 1 98.25 99 ALA A O 1
ATOM 761 N N . ALA A 1 100 ? 5.105 -6.785 -5.156 1 97.94 100 ALA A N 1
ATOM 762 C CA . ALA A 1 100 ? 5.805 -5.523 -5.371 1 97.94 100 ALA A CA 1
ATOM 763 C C . ALA A 1 100 ? 4.914 -4.52 -6.102 1 97.94 100 ALA A C 1
ATOM 765 O O . ALA A 1 100 ? 4.891 -3.336 -5.758 1 97.94 100 ALA A O 1
ATOM 766 N N . GLY A 1 101 ? 4.258 -5.051 -7.09 1 97.12 101 GLY A N 1
ATOM 767 C CA . GLY A 1 101 ? 3.357 -4.188 -7.836 1 97.12 101 GLY A CA 1
ATOM 768 C C . GLY A 1 101 ? 2.236 -3.615 -6.992 1 97.12 101 GLY A C 1
ATOM 769 O O . GLY A 1 101 ? 1.947 -2.42 -7.059 1 97.12 101 GLY A O 1
ATOM 770 N N . VAL A 1 102 ? 1.681 -4.406 -6.16 1 97.81 102 VAL A N 1
ATOM 771 C CA . VAL A 1 102 ? 0.581 -3.973 -5.309 1 97.81 102 VAL A CA 1
ATOM 772 C C . VAL A 1 102 ? 1.103 -3.016 -4.238 1 97.81 102 VAL A C 1
ATOM 774 O O . VAL A 1 102 ? 0.45 -2.02 -3.914 1 97.81 102 VAL A O 1
ATOM 777 N N . SER A 1 103 ? 2.229 -3.273 -3.725 1 97.94 103 SER A N 1
ATOM 778 C CA . SER A 1 103 ? 2.812 -2.396 -2.713 1 97.94 103 SER A CA 1
ATOM 779 C C . SER A 1 103 ? 3.061 -0.999 -3.271 1 97.94 103 SER A C 1
ATOM 781 O O . SER A 1 103 ? 2.719 -0.002 -2.633 1 97.94 103 SER A O 1
ATOM 783 N N . VAL A 1 104 ? 3.596 -0.943 -4.449 1 96.62 104 VAL A N 1
ATOM 784 C CA . VAL A 1 104 ? 3.938 0.361 -5.008 1 96.62 104 VAL A CA 1
ATOM 785 C C . VAL A 1 104 ? 2.662 1.109 -5.391 1 96.62 104 VAL A C 1
ATOM 787 O O . VAL A 1 104 ? 2.57 2.326 -5.207 1 96.62 104 VAL A O 1
ATOM 790 N N . VAL A 1 105 ? 1.716 0.394 -5.914 1 96.25 105 VAL A N 1
ATOM 791 C CA . VAL A 1 105 ? 0.462 1.046 -6.281 1 96.25 105 VAL A CA 1
ATOM 792 C C . VAL A 1 105 ? -0.24 1.558 -5.023 1 96.25 105 VAL A C 1
ATOM 794 O O . VAL A 1 105 ? -0.783 2.664 -5.016 1 96.25 105 VAL A O 1
ATOM 797 N N . THR A 1 106 ? -0.204 0.781 -3.984 1 96.81 106 THR A N 1
ATOM 798 C CA . THR A 1 106 ? -0.831 1.173 -2.727 1 96.81 106 THR A CA 1
ATOM 799 C C . THR A 1 106 ? -0.103 2.363 -2.107 1 96.81 106 THR A C 1
ATOM 801 O O . THR A 1 106 ? -0.734 3.34 -1.7 1 96.81 106 THR A O 1
ATOM 804 N N . ALA A 1 107 ? 1.15 2.32 -2.08 1 94.88 107 ALA A N 1
ATOM 805 C CA . ALA A 1 107 ? 1.944 3.393 -1.484 1 94.88 107 ALA A CA 1
ATOM 806 C C . ALA A 1 107 ? 1.819 4.68 -2.291 1 94.88 107 ALA A C 1
ATOM 808 O O . ALA A 1 107 ? 1.634 5.762 -1.725 1 94.88 107 ALA A O 1
ATOM 809 N N . MET A 1 108 ? 1.89 4.551 -3.619 1 92.81 108 MET A N 1
ATOM 810 C CA . MET A 1 108 ? 1.792 5.723 -4.484 1 92.81 108 MET A CA 1
ATOM 811 C C . MET A 1 108 ? 0.374 6.285 -4.484 1 92.81 108 MET A C 1
ATOM 813 O O . MET A 1 108 ? 0.182 7.496 -4.566 1 92.81 108 MET A O 1
ATOM 817 N N . GLY A 1 109 ? -0.536 5.344 -4.461 1 92.56 109 GLY A N 1
ATOM 818 C CA . GLY A 1 109 ? -1.907 5.809 -4.32 1 92.56 109 GLY A CA 1
ATOM 819 C C . GLY A 1 109 ? -2.127 6.645 -3.074 1 92.56 109 GLY A C 1
ATOM 820 O O . GLY A 1 109 ? -2.76 7.703 -3.135 1 92.56 109 GLY A O 1
ATOM 821 N N . ASN A 1 110 ? -1.616 6.18 -2.039 1 88.81 110 ASN A N 1
ATOM 822 C CA . ASN A 1 110 ? -1.716 6.926 -0.79 1 88.81 110 ASN A CA 1
ATOM 823 C C . ASN A 1 110 ? -0.995 8.266 -0.881 1 88.81 110 ASN A C 1
ATOM 825 O O . ASN A 1 110 ? -1.481 9.273 -0.365 1 88.81 110 ASN A O 1
ATOM 829 N N . LEU A 1 111 ? 0.145 8.273 -1.474 1 87.81 111 LEU A N 1
ATOM 830 C CA . LEU A 1 111 ? 0.924 9.5 -1.61 1 87.81 111 LEU A CA 1
ATOM 831 C C . LEU A 1 111 ? 0.163 10.539 -2.424 1 87.81 111 LEU A C 1
ATOM 833 O O . LEU A 1 111 ? 0.055 11.695 -2.014 1 87.81 111 LEU A O 1
ATOM 837 N N . VAL A 1 112 ? -0.373 10.141 -3.512 1 87.12 112 VAL A N 1
ATOM 838 C CA . VAL A 1 112 ? -1.092 11.039 -4.406 1 87.12 112 VAL A CA 1
ATOM 839 C C . VAL A 1 112 ? -2.336 11.578 -3.705 1 87.12 112 VAL A C 1
ATOM 841 O O . VAL A 1 112 ? -2.627 12.773 -3.781 1 87.12 112 VAL A O 1
ATOM 844 N N . MET A 1 113 ? -2.955 10.758 -3.031 1 83.06 113 MET A N 1
ATOM 845 C CA . MET A 1 113 ? -4.168 11.172 -2.334 1 83.06 113 MET A CA 1
ATOM 846 C C . MET A 1 113 ? -3.848 12.156 -1.214 1 83.06 113 MET A C 1
ATOM 848 O O . MET A 1 113 ? -4.605 13.094 -0.971 1 83.06 113 MET A O 1
ATOM 852 N N . ASN A 1 114 ? -2.791 11.953 -0.586 1 76 114 ASN A N 1
ATOM 853 C CA . ASN A 1 114 ? -2.365 12.859 0.469 1 76 114 ASN A CA 1
ATOM 854 C C . ASN A 1 114 ? -1.958 14.219 -0.094 1 76 114 ASN A C 1
ATOM 856 O O . ASN A 1 114 ? -2.219 15.258 0.521 1 76 114 ASN A O 1
ATOM 860 N N . LEU A 1 115 ? -1.357 14.227 -1.142 1 77.75 115 LEU A N 1
ATOM 861 C CA . LEU A 1 115 ? -0.94 15.477 -1.761 1 77.75 115 LEU A CA 1
ATOM 862 C C . LEU A 1 115 ? -2.146 16.266 -2.26 1 77.75 115 LEU A C 1
ATOM 864 O O . LEU A 1 115 ? -2.197 17.484 -2.115 1 77.75 115 LEU A O 1
ATOM 868 N N . ASP A 1 116 ? -3.006 15.633 -2.805 1 73.62 116 ASP A N 1
ATOM 869 C CA . ASP A 1 116 ? -4.211 16.297 -3.305 1 73.62 116 ASP A CA 1
ATOM 870 C C . ASP A 1 116 ? -5.039 16.859 -2.158 1 73.62 116 ASP A C 1
ATOM 872 O O . ASP A 1 116 ? -5.535 17.984 -2.242 1 73.62 116 ASP A O 1
ATOM 876 N N . PHE A 1 117 ? -5.098 16.172 -1.142 1 65.94 117 PHE A N 1
ATOM 877 C CA . PHE A 1 117 ? -5.871 16.641 0.001 1 65.94 117 PHE A CA 1
ATOM 878 C C . PHE A 1 117 ? -5.172 17.812 0.683 1 65.94 117 PHE A C 1
ATOM 880 O O . PHE A 1 117 ? -5.828 18.75 1.141 1 65.94 117 PHE A O 1
ATOM 887 N N . ASN A 1 118 ? -3.953 17.719 0.718 1 62.06 118 ASN A N 1
ATOM 888 C CA . ASN A 1 118 ? -3.217 18.812 1.315 1 62.06 118 ASN A CA 1
ATOM 889 C C . ASN A 1 118 ? -3.283 20.078 0.443 1 62.06 118 ASN A C 1
ATOM 891 O O . ASN A 1 118 ? -3.43 21.188 0.955 1 62.06 118 ASN A O 1
ATOM 895 N N . ARG A 1 119 ? -3.145 19.812 -0.768 1 60.91 119 ARG A N 1
ATOM 896 C CA . ARG A 1 119 ? -3.275 20.922 -1.691 1 60.91 119 ARG A CA 1
ATOM 897 C C . ARG A 1 119 ? -4.672 21.531 -1.62 1 60.91 119 ARG A C 1
ATOM 899 O O . ARG A 1 119 ? -4.824 22.766 -1.632 1 60.91 119 ARG A O 1
ATOM 906 N N . PHE A 1 120 ? -5.57 20.719 -1.586 1 54.5 120 PHE A N 1
ATOM 907 C CA . PHE A 1 120 ? -6.957 21.156 -1.487 1 54.5 120 PHE A CA 1
ATOM 908 C C . PHE A 1 120 ? -7.203 21.875 -0.168 1 54.5 120 PHE A C 1
ATOM 910 O O . PHE A 1 120 ? -7.855 22.922 -0.138 1 54.5 120 PHE A O 1
ATOM 917 N N . SER A 1 121 ? -6.707 21.359 0.839 1 53.75 121 SER A N 1
ATOM 918 C CA . SER A 1 121 ? -6.887 21.953 2.158 1 53.75 121 SER A CA 1
ATOM 919 C C . SER A 1 121 ? -6.223 23.312 2.238 1 53.75 121 SER A C 1
ATOM 921 O O . SER A 1 121 ? -6.762 24.25 2.852 1 53.75 121 SER A O 1
ATOM 923 N N . LEU A 1 122 ? -5.105 23.391 1.676 1 51.75 122 LEU A N 1
ATOM 924 C CA . LEU A 1 122 ? -4.395 24.672 1.663 1 51.75 122 LEU A CA 1
ATOM 925 C C . LEU A 1 122 ? -5.121 25.688 0.787 1 51.75 122 LEU A C 1
ATOM 927 O O . LEU A 1 122 ? -5.191 26.875 1.128 1 51.75 122 LEU A O 1
ATOM 931 N N . GLN A 1 123 ? -5.438 25.172 -0.282 1 46.28 123 GLN A N 1
ATOM 932 C CA . GLN A 1 123 ? -6.176 26.047 -1.18 1 46.28 123 GLN A CA 1
ATOM 933 C C . GLN A 1 123 ? -7.484 26.516 -0.548 1 46.28 123 GLN A C 1
ATOM 935 O O . GLN A 1 123 ? -7.855 27.688 -0.651 1 46.28 123 GLN A O 1
ATOM 940 N N . TYR A 1 124 ? -8.102 25.609 0.055 1 47.03 124 TYR A N 1
ATOM 941 C CA . TYR A 1 124 ? -9.375 25.969 0.664 1 47.03 124 TYR A CA 1
ATOM 942 C C . TYR A 1 124 ? -9.164 26.703 1.978 1 47.03 124 TYR A C 1
ATOM 944 O O . TYR A 1 124 ? -9.969 27.578 2.346 1 47.03 124 TYR A O 1
ATOM 952 N N . SER A 1 125 ? -8.219 26.312 2.727 1 48.41 125 SER A N 1
ATOM 953 C CA . SER A 1 125 ? -7.875 27.141 3.887 1 48.41 125 SER A CA 1
ATOM 954 C C . SER A 1 125 ? -7.438 28.531 3.469 1 48.41 125 SER A C 1
ATOM 956 O O . SER A 1 125 ? -7.648 29.5 4.203 1 48.41 125 SER A O 1
ATOM 958 N N . GLY A 1 126 ? -6.742 28.641 2.418 1 45.19 126 GLY A N 1
ATOM 959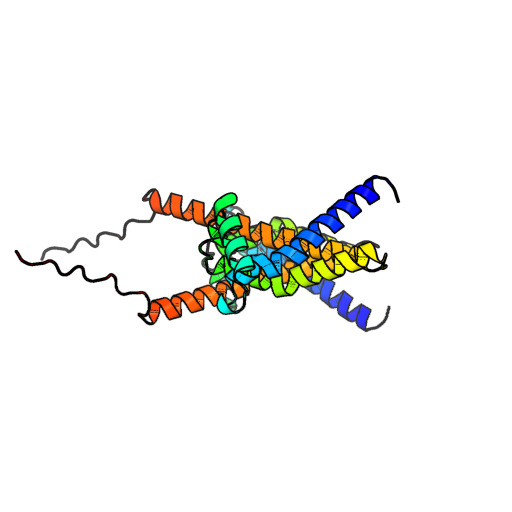 C CA . GLY A 1 126 ? -6.359 29.922 1.877 1 45.19 126 GLY A CA 1
ATOM 960 C C . GLY A 1 126 ? -7.531 30.703 1.311 1 45.19 126 GLY A C 1
ATOM 961 O O . GLY A 1 126 ? -7.441 31.922 1.126 1 45.19 126 GLY A O 1
ATOM 962 N N . THR A 1 127 ? -8.383 30.016 0.696 1 44.22 127 THR A N 1
ATOM 963 C CA . THR A 1 127 ? -9.492 30.781 0.129 1 44.22 127 THR A CA 1
ATOM 964 C C . THR A 1 127 ? -10.398 31.312 1.231 1 44.22 127 THR A C 1
ATOM 966 O O . THR A 1 127 ? -11.344 32.062 0.957 1 44.22 127 THR A O 1
ATOM 969 N N . GLY A 1 128 ? -10.148 31.641 2.467 1 39.91 128 GLY A N 1
ATOM 970 C CA . GLY A 1 128 ? -10.859 32.281 3.568 1 39.91 128 GLY A CA 1
ATOM 971 C C . GLY A 1 128 ? -11.984 31.422 4.117 1 39.91 128 GLY A C 1
ATOM 972 O O . GLY A 1 128 ? -12.805 31.891 4.906 1 39.91 128 GLY A O 1
ATOM 973 N N . LEU A 1 129 ? -12.383 30.391 3.516 1 38.44 129 LEU A N 1
ATOM 974 C CA . LEU A 1 129 ? -13.562 29.656 3.961 1 38.44 129 LEU A CA 1
ATOM 975 C C . LEU A 1 129 ? -13.281 28.891 5.246 1 38.44 129 LEU A C 1
ATOM 977 O O . LEU A 1 129 ? -14.07 28.047 5.66 1 38.44 129 LEU A O 1
ATOM 981 N N . ALA A 1 130 ? -12.148 28.859 5.711 1 42.16 130 ALA A N 1
ATOM 982 C CA . ALA A 1 130 ? -11.953 28.5 7.113 1 42.16 130 ALA A CA 1
ATOM 983 C C . ALA A 1 130 ? -12.812 29.375 8.023 1 42.16 130 ALA A C 1
ATOM 985 O O . ALA A 1 130 ? -12.914 30.594 7.824 1 42.16 130 ALA A O 1
ATOM 986 N N . PRO A 1 131 ? -13.812 28.812 8.805 1 38.16 131 PRO A N 1
ATOM 987 C CA . PRO A 1 131 ? -14.602 29.75 9.609 1 38.16 131 PRO A CA 1
ATOM 988 C C . PRO A 1 131 ? -13.734 30.766 10.352 1 38.16 131 PRO A C 1
ATOM 990 O O . PRO A 1 131 ? -12.648 30.422 10.828 1 38.16 131 PRO A O 1
ATOM 993 N N . ALA A 1 132 ? -13.773 32 10.016 1 40.03 132 ALA A N 1
A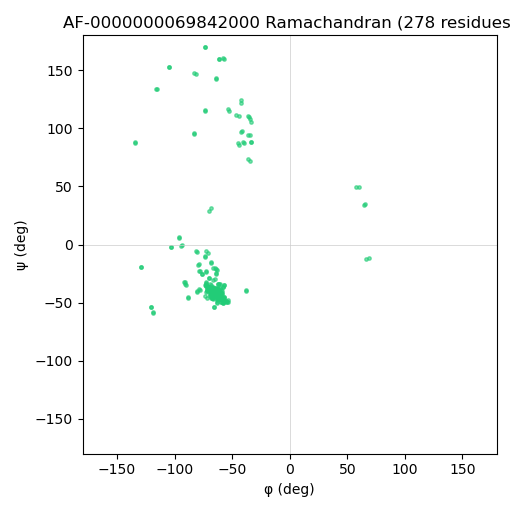TOM 994 C CA . ALA A 1 132 ? -13.211 33.125 10.75 1 40.03 132 ALA A CA 1
ATOM 995 C C . ALA A 1 132 ? -13.336 32.938 12.258 1 40.03 132 ALA A C 1
ATOM 997 O O . ALA A 1 132 ? -14.367 32.438 12.734 1 40.03 132 ALA A O 1
ATOM 998 N N . PRO A 1 133 ? -12.266 32.719 13.047 1 39.25 133 PRO A N 1
ATOM 999 C C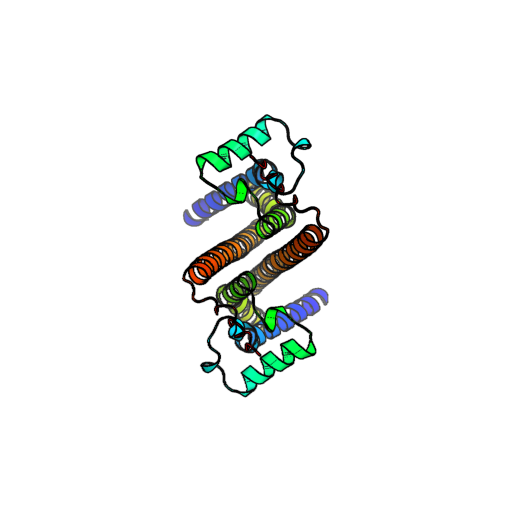A . PRO A 1 133 ? -12.547 32.719 14.477 1 39.25 133 PRO A CA 1
ATOM 1000 C C . PRO A 1 133 ? -13.641 33.719 14.852 1 39.25 133 PRO A C 1
ATOM 1002 O O . PRO A 1 133 ? -13.734 34.812 14.25 1 39.25 133 PRO A O 1
ATOM 1005 N N . SER A 1 134 ? -14.781 33.281 15.195 1 36.97 134 SER A N 1
ATOM 1006 C CA . SER A 1 134 ? -15.859 34.188 15.648 1 36.97 134 SER A CA 1
ATOM 1007 C C . SER A 1 134 ? -15.312 35.344 16.469 1 36.97 134 SER A C 1
ATOM 1009 O O . SER A 1 134 ? -14.5 35.156 17.359 1 36.97 134 SER A O 1
ATOM 1011 N N . SER A 1 135 ? -15.031 36.469 15.906 1 36.19 135 SER A N 1
ATOM 1012 C CA . SER A 1 135 ? -14.797 37.719 16.625 1 36.19 135 SER A CA 1
ATOM 1013 C C . SER A 1 135 ? -15.68 37.812 17.859 1 36.19 135 SER A C 1
ATOM 1015 O O . SER A 1 135 ? -16.906 37.875 17.75 1 36.19 135 SER A O 1
ATOM 1017 N N . GLN A 1 136 ? -15.477 37.062 18.969 1 36.03 136 GLN A N 1
ATOM 1018 C CA . GLN A 1 136 ? -16.156 37.406 20.219 1 36.03 136 GLN A CA 1
ATOM 1019 C C . GLN A 1 136 ? -16.188 38.906 20.453 1 36.03 136 GLN A C 1
ATOM 1021 O O . GLN A 1 136 ? -15.141 39.562 20.469 1 36.03 136 GLN A O 1
ATOM 1026 N N . LYS A 1 137 ? -17.203 39.656 19.953 1 45.75 137 LYS A N 1
ATOM 1027 C CA . LYS A 1 137 ? -17.594 41 20.328 1 45.75 137 LYS A CA 1
ATOM 1028 C C . LYS A 1 137 ? -17.344 41.25 21.812 1 45.75 137 LYS A C 1
ATOM 1030 O O . LYS A 1 137 ? -17.906 40.562 22.672 1 45.75 137 LYS A O 1
ATOM 1035 N N . LYS A 1 138 ? -16.172 41.688 22.203 1 46.06 138 LYS A N 1
ATOM 1036 C CA . LYS A 1 138 ? -16.016 42.312 23.5 1 46.06 138 LYS A CA 1
ATOM 1037 C C . LYS A 1 138 ? -17.141 43.312 23.766 1 46.06 138 LYS A C 1
ATOM 1039 O O . LYS A 1 138 ? -17.312 44.281 23.016 1 46.06 138 LYS A O 1
ATOM 1044 N N . LYS A 1 139 ? -18.234 42.875 24.297 1 46.19 139 LYS A N 1
ATOM 1045 C CA . LYS A 1 139 ? -19.188 43.781 24.922 1 46.19 139 LYS A CA 1
ATOM 1046 C C . LYS A 1 139 ? -18.453 44.844 25.75 1 46.19 139 LYS A C 1
ATOM 1048 O O . LYS A 1 139 ? -17.625 44.531 26.594 1 46.19 139 LYS A O 1
ATOM 1053 N N . ARG A 1 140 ? -18.25 46 25.203 1 41 140 ARG A N 1
ATOM 1054 C CA . ARG A 1 140 ? -17.984 47.156 26.047 1 41 140 ARG A CA 1
ATOM 1055 C C . ARG A 1 140 ? -18.906 47.188 27.266 1 41 140 ARG A C 1
ATOM 1057 O O . ARG A 1 140 ? -20.094 46.906 27.156 1 41 140 ARG A O 1
ATOM 1064 N N . PRO A 1 141 ? -18.281 47.188 28.438 1 40.66 141 PRO A N 1
ATOM 1065 C CA . PRO A 1 141 ? -19.234 47.594 29.469 1 40.66 141 PRO A CA 1
ATOM 1066 C C . PRO A 1 141 ? -19.969 48.875 29.141 1 40.66 141 PRO A C 1
ATOM 1068 O O . PRO A 1 141 ? -19.453 49.719 28.375 1 40.66 141 PRO A O 1
ATOM 1071 N N . MET B 1 1 ? -4.688 -30.375 1.867 1 49.25 1 MET B N 1
ATOM 1072 C CA . MET B 1 1 ? -4.316 -29.047 2.346 1 49.25 1 MET B CA 1
ATOM 1073 C C . MET B 1 1 ? -4.254 -29.016 3.869 1 49.25 1 MET B C 1
ATOM 1075 O O . MET B 1 1 ? -5.145 -29.531 4.543 1 49.25 1 MET B O 1
ATOM 1079 N N . GLY B 1 2 ? -3.152 -28.969 4.426 1 52.53 2 GLY B N 1
ATOM 1080 C CA . GLY B 1 2 ? -2.967 -29.156 5.855 1 52.53 2 GLY B CA 1
ATOM 1081 C C . GLY B 1 2 ? -3.754 -28.172 6.695 1 52.53 2 GLY B C 1
ATOM 1082 O O . GLY B 1 2 ? -4.371 -27.25 6.16 1 52.53 2 GLY B O 1
ATOM 1083 N N . LEU B 1 3 ? -3.99 -28.484 7.977 1 58.81 3 LEU B N 1
ATOM 1084 C CA . LEU B 1 3 ? -4.613 -27.672 9.008 1 58.81 3 LEU B CA 1
ATOM 1085 C C . LEU B 1 3 ? -4.191 -26.203 8.867 1 58.81 3 LEU B C 1
ATOM 1087 O O . LEU B 1 3 ? -5.02 -25.297 9.016 1 58.81 3 LEU B O 1
ATOM 1091 N N . LEU B 1 4 ? -2.949 -25.969 8.555 1 62.78 4 LEU B N 1
ATOM 1092 C CA . LEU B 1 4 ? -2.436 -24.609 8.391 1 62.78 4 LEU B CA 1
ATOM 1093 C C . LEU B 1 4 ? -3.102 -23.922 7.207 1 62.78 4 LEU B C 1
ATOM 1095 O O . LEU B 1 4 ? -3.406 -22.719 7.273 1 62.78 4 LEU B O 1
ATOM 1099 N N . SER B 1 5 ? -3.422 -24.812 6.34 1 72.12 5 SER B N 1
ATOM 1100 C CA . SER B 1 5 ? -4.066 -24.234 5.164 1 72.12 5 SER B CA 1
ATOM 1101 C C . SER B 1 5 ? -5.512 -23.844 5.457 1 72.12 5 SER B C 1
ATOM 1103 O O . SER B 1 5 ? -5.977 -22.781 5.051 1 72.12 5 SER B O 1
ATOM 1105 N N . THR B 1 6 ? -5.91 -24.641 6.465 1 83.5 6 THR B N 1
ATOM 1106 C CA . THR B 1 6 ? -7.316 -24.375 6.77 1 83.5 6 THR B CA 1
ATOM 1107 C C . THR B 1 6 ? -7.465 -23.141 7.648 1 83.5 6 THR B C 1
ATOM 1109 O O . THR B 1 6 ? -8.352 -22.312 7.426 1 83.5 6 THR B O 1
ATOM 1112 N N . ALA B 1 7 ? -6.609 -23.031 8.578 1 89.06 7 ALA B N 1
ATOM 1113 C CA . ALA B 1 7 ? -6.645 -21.859 9.461 1 89.06 7 ALA B CA 1
ATOM 1114 C C . ALA B 1 7 ? -6.34 -20.594 8.68 1 89.06 7 ALA B C 1
ATOM 1116 O O . ALA B 1 7 ? -6.973 -19.547 8.906 1 89.06 7 ALA B O 1
ATOM 1117 N N . ALA B 1 8 ? -5.41 -20.688 7.84 1 88.31 8 ALA B N 1
ATOM 1118 C CA . ALA B 1 8 ? -5.066 -19.547 7.012 1 88.31 8 ALA B CA 1
ATOM 1119 C C . ALA B 1 8 ? -6.227 -19.156 6.094 1 88.31 8 ALA B C 1
ATOM 1121 O O . ALA B 1 8 ? -6.543 -17.969 5.949 1 88.31 8 ALA B O 1
ATOM 1122 N N . ASP B 1 9 ? -6.801 -20.172 5.57 1 91.94 9 ASP B N 1
ATOM 1123 C CA . ASP B 1 9 ? -7.957 -19.922 4.715 1 91.94 9 ASP B CA 1
ATOM 1124 C C . ASP B 1 9 ? -9.086 -19.25 5.5 1 91.94 9 ASP B C 1
ATOM 1126 O O . ASP B 1 9 ? -9.727 -18.312 5.008 1 91.94 9 ASP B O 1
ATOM 1130 N N . ALA B 1 10 ? -9.219 -19.781 6.672 1 94.31 10 ALA B N 1
ATOM 1131 C CA . ALA B 1 10 ? -10.266 -19.203 7.516 1 94.31 10 ALA B CA 1
ATOM 1132 C C . ALA B 1 10 ? -9.961 -17.75 7.863 1 94.31 10 ALA B C 1
ATOM 1134 O O . ALA B 1 10 ? -10.844 -16.906 7.828 1 94.31 10 ALA B O 1
ATOM 1135 N N . ALA B 1 11 ? -8.742 -17.469 8.141 1 95.25 11 ALA B N 1
ATOM 1136 C CA . ALA B 1 11 ? -8.344 -16.109 8.484 1 95.25 11 ALA B CA 1
ATOM 1137 C C . ALA B 1 11 ? -8.539 -15.172 7.297 1 95.25 11 ALA B C 1
ATOM 1139 O O . ALA B 1 11 ? -9.039 -14.055 7.453 1 95.25 11 ALA B O 1
ATOM 1140 N N . VAL B 1 12 ? -8.203 -15.641 6.164 1 96.38 12 VAL B N 1
ATOM 1141 C CA . VAL B 1 12 ? -8.336 -14.836 4.953 1 96.38 12 VAL B CA 1
ATOM 1142 C C . VAL B 1 12 ? -9.805 -14.562 4.668 1 96.38 12 VAL B C 1
ATOM 1144 O O . VAL B 1 12 ? -10.18 -13.43 4.344 1 96.38 12 VAL B O 1
ATOM 1147 N N . VAL B 1 13 ? -10.594 -15.539 4.84 1 97.19 13 VAL B N 1
ATOM 1148 C CA . VAL B 1 13 ? -12.023 -15.398 4.574 1 97.19 13 VAL B CA 1
ATOM 1149 C C . VAL B 1 13 ? -12.641 -14.438 5.578 1 97.19 13 VAL B C 1
ATOM 1151 O O . VAL B 1 13 ? -13.383 -13.523 5.199 1 97.19 13 VAL B O 1
ATOM 1154 N N . LEU B 1 14 ? -12.312 -14.625 6.828 1 97.5 14 LEU B N 1
ATOM 1155 C CA . LEU B 1 14 ? -12.883 -13.773 7.867 1 97.5 14 LEU B CA 1
ATOM 1156 C C . LEU B 1 14 ? -12.438 -12.328 7.691 1 97.5 14 LEU B C 1
ATOM 1158 O O . LEU B 1 14 ? -13.242 -11.406 7.832 1 97.5 14 LEU B O 1
ATOM 1162 N N . PHE B 1 15 ? -11.234 -12.156 7.453 1 97.69 15 PHE B N 1
ATOM 1163 C CA . PHE B 1 15 ? -10.711 -10.812 7.25 1 97.69 15 PHE B CA 1
ATOM 1164 C C . PHE B 1 15 ? -11.336 -10.164 6.023 1 97.69 15 PHE B C 1
ATOM 1166 O O . PHE B 1 15 ? -11.75 -9 6.066 1 97.69 15 PHE B O 1
ATOM 1173 N N . SER B 1 16 ? -11.383 -10.875 4.957 1 98.19 16 SER B N 1
ATOM 1174 C CA . SER B 1 16 ? -11.953 -10.352 3.723 1 98.19 16 SER B CA 1
ATOM 1175 C C . SER B 1 16 ? -13.43 -10.023 3.891 1 98.19 16 SER B C 1
ATOM 1177 O O . SER B 1 16 ? -13.93 -9.047 3.326 1 98.19 16 SER B O 1
ATOM 1179 N N . LEU B 1 17 ? -14.086 -10.844 4.621 1 98.19 1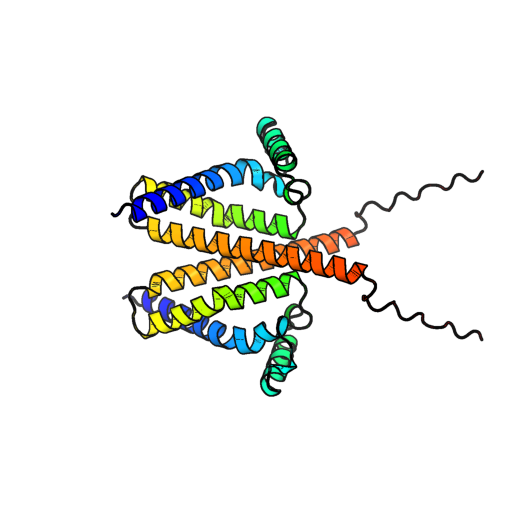7 LEU B N 1
ATOM 1180 C CA . LEU B 1 17 ? -15.492 -10.602 4.902 1 98.19 17 LEU B CA 1
ATOM 1181 C C . LEU B 1 17 ? -15.672 -9.32 5.715 1 98.19 17 LEU B C 1
ATOM 1183 O O . LEU B 1 17 ? -16.578 -8.523 5.434 1 98.19 17 LEU B O 1
ATOM 1187 N N . ALA B 1 18 ? -14.875 -9.148 6.68 1 97.56 18 ALA B N 1
ATOM 1188 C CA . ALA B 1 18 ? -14.93 -7.945 7.504 1 97.56 18 ALA B CA 1
ATOM 1189 C C . ALA B 1 18 ? -14.711 -6.691 6.664 1 97.56 18 ALA B C 1
ATOM 1191 O O . ALA B 1 18 ? -15.438 -5.703 6.805 1 97.56 18 ALA B O 1
ATOM 1192 N N . VAL B 1 19 ? -13.742 -6.691 5.82 1 98 19 VAL B N 1
ATOM 1193 C CA . VAL B 1 19 ? -13.438 -5.547 4.969 1 98 19 VAL B CA 1
ATOM 1194 C C . VAL B 1 19 ? -14.578 -5.324 3.98 1 98 19 VAL B C 1
ATOM 1196 O O . VAL B 1 19 ? -15 -4.184 3.756 1 98 19 VAL B O 1
ATOM 1199 N N . ALA B 1 20 ? -15.047 -6.418 3.43 1 98.12 20 ALA B N 1
ATOM 1200 C CA . ALA B 1 20 ? -16.125 -6.332 2.457 1 98.12 20 ALA B CA 1
ATOM 1201 C C . ALA B 1 20 ? -17.344 -5.633 3.055 1 98.12 20 ALA B C 1
ATOM 1203 O O . ALA B 1 20 ? -18.031 -4.879 2.369 1 98.12 20 ALA B O 1
ATOM 1204 N N . ALA B 1 21 ? -17.547 -5.855 4.285 1 97.38 21 ALA B N 1
ATOM 1205 C CA . ALA B 1 21 ? -18.703 -5.27 4.957 1 97.38 21 ALA B CA 1
ATOM 1206 C C . ALA B 1 21 ? -18.391 -3.885 5.508 1 97.38 21 ALA B C 1
ATOM 1208 O O . ALA B 1 21 ? -19.109 -2.922 5.25 1 97.38 21 ALA B O 1
ATOM 1209 N N . ALA B 1 22 ? -17.297 -3.734 6.141 1 96.88 22 ALA B N 1
ATOM 1210 C CA . ALA B 1 22 ? -16.969 -2.529 6.902 1 96.88 22 ALA B CA 1
ATOM 1211 C C . ALA B 1 22 ? -16.641 -1.364 5.973 1 96.88 22 ALA B C 1
ATOM 1213 O O . ALA B 1 22 ? -16.969 -0.214 6.266 1 96.88 22 ALA B O 1
ATOM 1214 N N . ALA B 1 23 ? -16.016 -1.643 4.871 1 97.44 23 ALA B N 1
ATOM 1215 C CA . ALA B 1 23 ? -15.57 -0.562 3.994 1 97.44 23 ALA B CA 1
ATOM 1216 C C . ALA B 1 23 ? -16.766 0.236 3.459 1 97.44 23 ALA B C 1
ATOM 1218 O O . ALA B 1 23 ? -16.828 1.455 3.637 1 97.44 23 ALA B O 1
ATOM 1219 N N . PRO B 1 24 ? -17.734 -0.356 2.936 1 96.06 24 PRO B N 1
ATOM 1220 C CA . PRO B 1 24 ? -18.859 0.432 2.422 1 96.06 24 PRO B CA 1
ATOM 1221 C C . PRO B 1 24 ? -19.797 0.917 3.525 1 96.06 24 PRO B C 1
ATOM 1223 O O . PRO B 1 24 ? -20.469 1.937 3.363 1 96.06 24 PRO B O 1
ATOM 1226 N N . LEU B 1 25 ? -19.812 0.247 4.695 1 95.38 25 LEU B N 1
ATOM 1227 C CA . LEU B 1 25 ? -20.797 0.571 5.73 1 95.38 25 LEU B CA 1
ATOM 1228 C C . LEU B 1 25 ? -20.234 1.621 6.688 1 95.38 25 LEU B C 1
ATOM 1230 O O . LEU B 1 25 ? -20.984 2.453 7.207 1 95.38 25 LEU B O 1
ATOM 1234 N N . ILE B 1 26 ? -18.938 1.566 6.879 1 95.5 26 ILE B N 1
ATOM 1235 C CA . ILE B 1 26 ? -18.359 2.41 7.922 1 95.5 26 ILE B CA 1
ATOM 1236 C C . ILE B 1 26 ? -17.328 3.352 7.312 1 95.5 26 ILE B C 1
ATOM 1238 O O . ILE B 1 26 ? -17.516 4.57 7.316 1 95.5 26 ILE B O 1
ATOM 1242 N N . ASP B 1 27 ? -16.391 2.814 6.617 1 96.5 27 ASP B N 1
ATOM 1243 C CA . ASP B 1 27 ? -15.266 3.611 6.133 1 96.5 27 ASP B CA 1
ATOM 1244 C C . ASP B 1 27 ? -15.719 4.605 5.062 1 96.5 27 ASP B C 1
ATOM 1246 O O . ASP B 1 27 ? -15.227 5.73 5.008 1 96.5 27 ASP B O 1
ATOM 1250 N N . ALA B 1 28 ? -16.625 4.238 4.297 1 97.19 28 ALA B N 1
ATOM 1251 C CA . ALA B 1 28 ? -17.062 5.066 3.174 1 97.19 28 ALA B CA 1
ATOM 1252 C C . ALA B 1 28 ? -17.656 6.391 3.664 1 97.19 28 ALA B C 1
ATOM 1254 O O . ALA B 1 28 ? -17.641 7.387 2.938 1 97.19 28 ALA B O 1
ATOM 1255 N N . GLN B 1 29 ? -18.078 6.422 4.844 1 96.38 29 GLN B N 1
ATOM 1256 C CA . GLN B 1 29 ? -18.719 7.613 5.395 1 96.38 29 GLN B CA 1
ATOM 1257 C C . GLN B 1 29 ? -17.688 8.703 5.672 1 96.38 29 GLN B C 1
ATOM 1259 O O . GLN B 1 29 ? -18.031 9.859 5.91 1 96.38 29 GLN B O 1
ATOM 1264 N N . ALA B 1 30 ? -16.438 8.406 5.609 1 94.56 30 ALA B N 1
ATOM 1265 C CA . ALA B 1 30 ? -15.383 9.391 5.785 1 94.56 30 ALA B CA 1
ATOM 1266 C C . ALA B 1 30 ? -15.172 10.211 4.512 1 94.56 30 ALA B C 1
ATOM 1268 O O . ALA B 1 30 ? -14.555 11.273 4.547 1 94.56 30 ALA B O 1
ATOM 1269 N N . VAL B 1 31 ? -15.672 9.711 3.426 1 93.69 31 VAL B N 1
ATOM 1270 C CA . VAL B 1 31 ? -15.312 10.383 2.176 1 93.69 31 VAL B CA 1
ATOM 1271 C C . VAL B 1 31 ? -16.578 10.688 1.376 1 93.69 31 VAL B C 1
ATOM 1273 O O . VAL B 1 31 ? -16.562 11.508 0.458 1 93.69 31 VAL B O 1
ATOM 1276 N N . LEU B 1 32 ? -17.609 10.047 1.659 1 94.38 32 LEU B N 1
ATOM 1277 C CA . LEU B 1 32 ? -18.875 10.266 0.954 1 94.38 32 LEU B CA 1
ATOM 1278 C C . LEU B 1 32 ? -19.844 11.055 1.821 1 94.38 32 LEU B C 1
ATOM 1280 O O . LEU B 1 32 ? -19.812 10.961 3.051 1 94.38 32 LEU B O 1
ATOM 1284 N N . PRO B 1 33 ? -20.75 11.797 1.18 1 93.25 33 PRO B N 1
ATOM 1285 C CA . PRO B 1 33 ? -21.734 12.555 1.953 1 93.25 33 PRO B CA 1
ATOM 1286 C C . PRO B 1 33 ? -22.672 11.664 2.766 1 93.25 33 PRO B C 1
ATOM 1288 O O . PRO B 1 33 ? -23.062 10.594 2.301 1 93.25 33 PRO B O 1
ATOM 1291 N N . ARG B 1 34 ? -22.984 12.133 3.902 1 88.44 34 ARG B N 1
ATOM 1292 C CA . ARG B 1 34 ? -23.797 11.367 4.848 1 88.44 34 ARG B CA 1
ATOM 1293 C C . ARG B 1 34 ? -25.188 11.117 4.293 1 88.44 34 ARG B C 1
ATOM 1295 O O . ARG B 1 34 ? -25.844 10.141 4.664 1 88.44 34 ARG B O 1
ATOM 1302 N N . ARG B 1 35 ? -25.625 11.883 3.475 1 91.88 35 ARG B N 1
ATOM 1303 C CA . ARG B 1 35 ? -26.969 11.781 2.924 1 91.88 35 ARG B CA 1
ATOM 1304 C C . ARG B 1 35 ? -27.125 10.5 2.102 1 91.88 35 ARG B C 1
ATOM 1306 O O . ARG B 1 35 ? -28.25 10.055 1.854 1 91.88 35 ARG B O 1
ATOM 1313 N N . LEU B 1 36 ? -26.016 9.969 1.69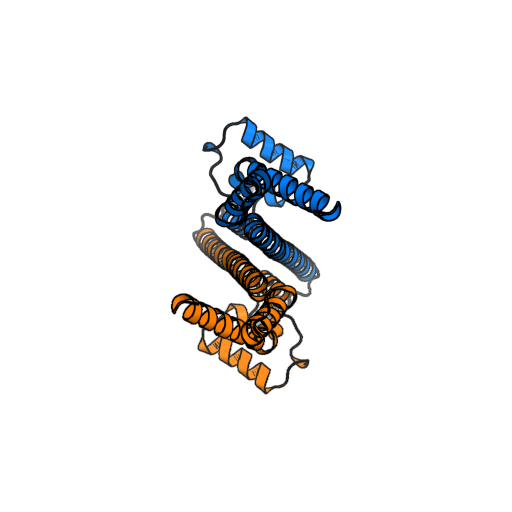6 1 94.06 36 LEU B N 1
ATOM 1314 C CA . LEU B 1 36 ? -26.047 8.773 0.872 1 94.06 36 LEU B CA 1
ATOM 1315 C C . LEU B 1 36 ? -26.219 7.523 1.733 1 94.06 36 LEU B C 1
ATOM 1317 O O . LEU B 1 36 ? -26.438 6.426 1.211 1 94.06 36 LEU B O 1
ATOM 1321 N N . PHE B 1 37 ? -26.188 7.727 3.004 1 94.88 37 PHE B N 1
ATOM 1322 C CA . PHE B 1 37 ? -26.25 6.574 3.896 1 94.88 37 PHE B CA 1
ATOM 1323 C C . PHE B 1 37 ? -27.516 6.598 4.734 1 94.88 37 PHE B C 1
ATOM 1325 O O . PHE B 1 37 ? -27.875 7.637 5.289 1 94.88 37 PHE B O 1
ATOM 1332 N N . PRO B 1 38 ? -28.172 5.465 4.809 1 94.38 38 PRO B N 1
ATOM 1333 C CA . PRO B 1 38 ? -29.328 5.391 5.715 1 94.38 38 PRO B CA 1
ATOM 1334 C C . PRO B 1 38 ? -28.953 5.637 7.172 1 94.38 38 PRO B C 1
ATOM 1336 O O . PRO B 1 38 ? -27.797 5.438 7.555 1 94.38 38 PRO B O 1
ATOM 1339 N N . ALA B 1 39 ? -29.859 5.977 7.957 1 94.44 39 ALA B N 1
ATOM 1340 C CA . ALA B 1 39 ? -29.672 6.395 9.344 1 94.44 39 ALA B CA 1
ATOM 1341 C C . ALA B 1 39 ? -28.984 5.297 10.156 1 94.44 39 ALA B C 1
ATOM 1343 O O . ALA B 1 39 ? -28.078 5.578 10.945 1 94.44 39 ALA B O 1
ATOM 1344 N N . PRO B 1 40 ? -29.375 4.027 9.984 1 95.5 40 PRO B N 1
ATOM 1345 C CA . PRO B 1 40 ? -28.719 2.992 10.781 1 95.5 40 PRO B CA 1
ATOM 1346 C C . PRO B 1 40 ? -27.219 2.898 10.5 1 95.5 40 PRO B C 1
ATOM 1348 O O . PRO B 1 40 ? -26.438 2.549 11.391 1 95.5 40 PRO B O 1
ATOM 1351 N N . HIS B 1 41 ? -26.781 3.129 9.281 1 95.38 41 HIS B N 1
ATOM 1352 C CA . HIS B 1 41 ? -25.359 3.08 8.945 1 95.38 41 HIS B CA 1
ATOM 1353 C C . HIS B 1 41 ? -24.609 4.242 9.57 1 95.38 41 HIS B C 1
ATOM 1355 O O . HIS B 1 41 ? -23.469 4.078 10.023 1 95.38 41 HIS B O 1
ATOM 1361 N N . VAL B 1 42 ? -25.266 5.352 9.602 1 95.69 42 VAL B N 1
ATOM 1362 C CA . VAL B 1 42 ? -24.672 6.527 10.227 1 95.69 42 VAL B CA 1
ATOM 1363 C C . VAL B 1 42 ? -24.5 6.285 11.719 1 95.69 42 VAL B C 1
ATOM 1365 O O . VAL B 1 42 ? -23.469 6.609 12.297 1 95.69 42 VAL B O 1
ATOM 1368 N N . ARG B 1 43 ? -25.438 5.762 12.32 1 94.94 43 ARG B N 1
ATOM 1369 C CA . ARG B 1 43 ? -25.375 5.434 13.742 1 94.94 43 ARG B CA 1
ATOM 1370 C C . ARG B 1 43 ? -24.281 4.398 14.016 1 94.94 43 ARG B C 1
ATOM 1372 O O . ARG B 1 43 ? -23.594 4.465 15.039 1 94.94 43 ARG B O 1
ATOM 1379 N N . LEU B 1 44 ? -24.219 3.461 13.141 1 95.25 44 LEU B N 1
ATOM 1380 C CA . LEU B 1 44 ? -23.188 2.434 13.273 1 95.25 44 LEU B CA 1
ATOM 1381 C C . LEU B 1 44 ? -21.797 3.053 13.242 1 95.25 44 LEU B C 1
ATOM 1383 O O . LEU B 1 44 ? -20.922 2.66 14.023 1 95.25 44 LEU B O 1
ATOM 1387 N N . HIS B 1 45 ? -21.531 3.873 12.297 1 96.5 45 HIS B N 1
ATOM 1388 C CA . HIS B 1 45 ? -20.266 4.57 12.195 1 96.5 45 HIS B CA 1
ATOM 1389 C C . HIS B 1 45 ? -19.953 5.332 13.484 1 96.5 45 HIS B C 1
ATOM 1391 O O . HIS B 1 45 ? -18.828 5.27 13.992 1 96.5 45 HIS B O 1
ATOM 1397 N N . ARG B 1 46 ? -20.922 6.113 13.977 1 94.19 46 ARG B N 1
ATOM 1398 C CA . ARG B 1 46 ? -20.75 6.879 15.203 1 94.19 46 ARG B CA 1
ATOM 1399 C C . ARG B 1 46 ? -20.469 5.961 16.391 1 94.19 46 ARG B C 1
ATOM 1401 O O . ARG B 1 46 ? -19.609 6.25 17.219 1 94.19 46 ARG B O 1
ATOM 1408 N N . TRP B 1 47 ? -21.219 4.945 16.438 1 96.56 47 TRP B N 1
ATOM 1409 C CA . TRP B 1 47 ? -21 3.963 17.5 1 96.56 47 TRP B CA 1
ATOM 1410 C C . TRP B 1 47 ? -19.578 3.408 17.438 1 96.56 47 TRP B C 1
ATOM 1412 O O . TRP B 1 47 ? -18.891 3.33 18.453 1 96.56 47 TRP B O 1
ATOM 1422 N N . TYR B 1 48 ? -19.219 3.018 16.266 1 95.75 48 TYR B N 1
ATOM 1423 C CA . TYR B 1 48 ? -17.891 2.463 16.062 1 95.75 48 TYR B CA 1
ATOM 1424 C C . TYR B 1 48 ? -16.812 3.434 16.531 1 95.75 48 TYR B C 1
ATOM 1426 O O . TYR B 1 48 ? -15.906 3.047 17.266 1 95.75 48 TYR B O 1
ATOM 1434 N N . ALA B 1 49 ? -16.906 4.645 16.125 1 95 49 ALA B N 1
ATOM 1435 C CA . ALA B 1 49 ? -15.922 5.652 16.484 1 95 49 ALA B CA 1
ATOM 1436 C C . ALA B 1 49 ? -15.852 5.844 18 1 95 49 ALA B C 1
ATOM 1438 O O . ALA B 1 49 ? -14.758 5.969 18.562 1 95 49 ALA B O 1
ATOM 1439 N N . THR B 1 50 ? -16.969 5.875 18.625 1 94.94 50 THR B N 1
ATOM 1440 C CA . THR B 1 50 ? -17.047 6.094 20.062 1 94.94 50 THR B CA 1
ATOM 1441 C C . THR B 1 50 ? -16.594 4.855 20.828 1 94.94 50 THR B C 1
ATOM 1443 O O . THR B 1 50 ? -15.805 4.953 21.766 1 94.94 50 THR B O 1
ATOM 1446 N N . GLU B 1 51 ? -17.031 3.695 20.422 1 94.81 51 GLU B N 1
ATOM 1447 C CA . GLU B 1 51 ? -16.75 2.439 21.109 1 94.81 51 GLU B CA 1
ATOM 1448 C C . GLU B 1 51 ? -15.25 2.139 21.125 1 94.81 51 GLU B C 1
ATOM 1450 O O . GLU B 1 51 ? -14.703 1.687 22.125 1 94.81 51 GLU B O 1
ATOM 1455 N N . PHE B 1 52 ? -14.656 2.41 20 1 93.44 52 PHE B N 1
ATOM 1456 C CA . PHE B 1 52 ? -13.258 2.027 19.859 1 93.44 52 PHE B CA 1
ATOM 1457 C C . PHE B 1 52 ? -12.344 3.238 20.016 1 93.44 52 PHE B C 1
ATOM 1459 O O . PHE B 1 52 ? -11.125 3.119 19.922 1 93.44 52 PHE B O 1
ATOM 1466 N N . GLY B 1 53 ? -12.867 4.398 20.203 1 93.75 53 GLY B N 1
ATOM 1467 C CA . GLY B 1 53 ? -12.07 5.605 20.359 1 93.75 53 GLY B CA 1
ATOM 1468 C C . GLY B 1 53 ? -11.273 5.965 19.125 1 93.75 53 GLY B C 1
ATOM 1469 O O . GLY B 1 53 ? -10.125 6.402 19.234 1 93.75 53 GLY B O 1
ATOM 1470 N N . ASP B 1 54 ? -11.82 5.695 18.031 1 91.94 54 ASP B N 1
ATOM 1471 C CA . ASP B 1 54 ? -11.156 5.973 16.766 1 91.94 54 ASP B CA 1
ATOM 1472 C C . ASP B 1 54 ? -11.359 7.426 16.344 1 91.94 54 ASP B C 1
ATOM 1474 O O . ASP B 1 54 ? -12.32 7.754 15.648 1 91.94 54 ASP B O 1
ATOM 1478 N N . TYR B 1 55 ? -10.344 8.164 16.703 1 90.44 55 TYR B N 1
ATOM 1479 C CA . TYR B 1 55 ? -10.461 9.602 16.453 1 90.44 55 TYR B CA 1
ATOM 1480 C C . TYR B 1 55 ? -10.336 9.914 14.969 1 90.44 55 TYR B C 1
ATOM 1482 O O . TYR B 1 55 ? -10.891 10.906 14.492 1 90.44 55 TYR B O 1
ATOM 1490 N N . LEU B 1 56 ? -9.719 9.062 14.195 1 89.25 56 LEU B N 1
ATOM 1491 C CA . LEU B 1 56 ? -9.609 9.281 12.758 1 89.25 56 LEU B CA 1
ATOM 1492 C C . LEU B 1 56 ? -10.961 9.117 12.07 1 89.25 56 LEU B C 1
ATOM 1494 O O . LEU B 1 56 ? -11.281 9.852 11.141 1 89.25 56 LEU B O 1
ATOM 1498 N N . ALA B 1 57 ? -11.641 8.172 12.586 1 92.62 57 ALA B N 1
ATOM 1499 C CA . ALA B 1 57 ? -12.977 7.941 12.031 1 92.62 57 ALA B CA 1
ATOM 1500 C C . ALA B 1 57 ? -13.938 9.055 12.445 1 92.62 57 ALA B C 1
ATOM 1502 O O . ALA B 1 57 ? -14.82 9.438 11.68 1 92.62 57 ALA B O 1
ATOM 1503 N N . ALA B 1 58 ? -13.781 9.539 13.609 1 92.19 58 ALA B N 1
ATOM 1504 C CA . ALA B 1 58 ? -14.656 10.578 14.133 1 92.19 58 ALA B CA 1
ATOM 1505 C C . ALA B 1 58 ? -14.445 11.898 13.398 1 92.19 58 ALA B C 1
ATOM 1507 O O . ALA B 1 58 ? -15.406 12.578 13.031 1 92.19 58 ALA B O 1
ATOM 1508 N N . GLU B 1 59 ? -13.219 12.242 13.188 1 91.75 59 GLU B N 1
ATOM 1509 C CA . GLU B 1 59 ? -12.812 13.438 12.445 1 91.75 59 GLU B CA 1
ATOM 1510 C C . GLU B 1 59 ? -11.703 13.109 11.453 1 91.75 59 GLU B C 1
ATOM 1512 O O . GLU B 1 59 ? -10.523 13.312 11.742 1 91.75 59 GLU B O 1
ATOM 1517 N N . PRO B 1 60 ? -12.109 12.703 10.25 1 90.38 60 PRO B N 1
ATOM 1518 C CA . PRO B 1 60 ? -11.109 12.211 9.289 1 90.38 60 PRO B CA 1
ATOM 1519 C C . PRO B 1 60 ? -10.266 13.336 8.695 1 90.38 60 PRO B C 1
ATOM 1521 O O . PRO B 1 60 ? -10.781 14.188 7.969 1 90.38 60 PRO B O 1
ATOM 1524 N N . PRO B 1 61 ? -8.977 13.234 9.055 1 83.31 61 PRO B N 1
ATOM 1525 C CA . PRO B 1 61 ? -8.094 14.195 8.398 1 83.31 61 PRO B CA 1
ATOM 1526 C C . PRO B 1 61 ? -7.84 13.859 6.93 1 83.31 61 PRO B C 1
ATOM 1528 O O . PRO B 1 61 ? -8.219 12.781 6.469 1 83.31 61 PRO B O 1
ATOM 1531 N N . GLY B 1 62 ? -7.262 14.719 6.242 1 79.88 62 GLY B N 1
ATOM 1532 C CA . GLY B 1 62 ? -7.039 14.562 4.812 1 79.88 62 GLY B CA 1
ATOM 1533 C C . GLY B 1 62 ? -6.336 13.266 4.461 1 79.88 62 GLY B C 1
ATOM 1534 O O . GLY B 1 62 ? -6.754 12.555 3.545 1 79.88 62 GLY B O 1
ATOM 1535 N N . PHE B 1 63 ? -5.211 12.969 5.156 1 79.56 63 PHE B N 1
ATOM 1536 C CA . PHE B 1 63 ? -4.438 11.766 4.844 1 79.56 63 PHE B CA 1
ATOM 1537 C C . PHE B 1 63 ? -5.281 10.516 5.043 1 79.56 63 PHE B C 1
ATOM 1539 O O . PHE B 1 63 ? -5.129 9.531 4.309 1 79.56 63 PHE B O 1
ATOM 1546 N N . PHE B 1 64 ? -6.16 10.609 6.039 1 87.31 64 PHE B N 1
ATOM 1547 C CA . PHE B 1 64 ? -7.012 9.461 6.309 1 87.31 64 PHE B CA 1
ATOM 1548 C C . PHE B 1 64 ? -8.07 9.305 5.223 1 87.31 64 PHE B C 1
ATOM 1550 O O . PHE B 1 64 ? -8.391 8.18 4.816 1 87.31 64 PHE B O 1
ATOM 1557 N N . ARG B 1 65 ? -8.617 10.32 4.785 1 89.81 65 ARG B N 1
ATOM 1558 C CA . ARG B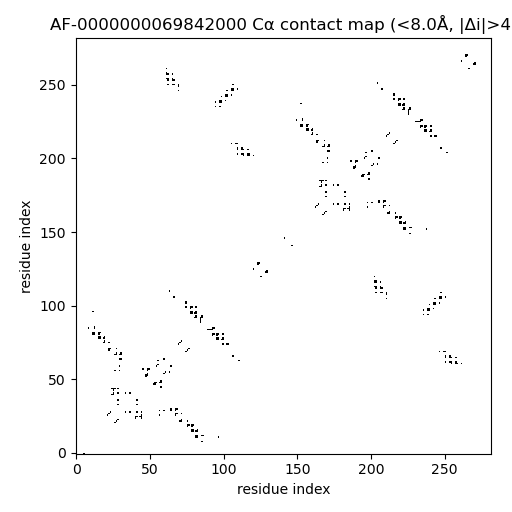 1 65 ? -9.57 10.266 3.686 1 89.81 65 ARG B CA 1
ATOM 1559 C C . ARG B 1 65 ? -8.938 9.672 2.434 1 89.81 65 ARG B C 1
ATOM 1561 O O . ARG B 1 65 ? -9.586 8.914 1.703 1 89.81 65 ARG B O 1
ATOM 1568 N N . GLY B 1 66 ? -7.703 10.07 2.23 1 88.44 66 GLY B N 1
ATOM 1569 C CA . GLY B 1 66 ? -6.984 9.469 1.12 1 88.44 66 GLY B CA 1
ATOM 1570 C C . GLY B 1 66 ? -6.855 7.961 1.239 1 88.44 66 GLY B C 1
ATOM 1571 O O . GLY B 1 66 ? -7.047 7.238 0.26 1 88.44 66 GLY B O 1
ATOM 1572 N N . LEU B 1 67 ? -6.582 7.531 2.396 1 91.88 67 LEU B N 1
ATOM 1573 C CA . LEU B 1 67 ? -6.453 6.102 2.652 1 91.88 67 LEU B CA 1
ATOM 1574 C C . LEU B 1 67 ? -7.781 5.387 2.428 1 91.88 67 LEU B C 1
ATOM 1576 O O . LEU B 1 67 ? -7.809 4.266 1.915 1 91.88 67 LEU B O 1
ATOM 1580 N N . VAL B 1 68 ? -8.82 6.023 2.85 1 94.56 68 VAL B N 1
ATOM 1581 C CA . VAL B 1 68 ? -10.133 5.418 2.689 1 94.56 68 VAL B CA 1
ATOM 1582 C C . VAL B 1 68 ? -10.492 5.332 1.207 1 94.56 68 VAL B C 1
ATOM 1584 O O . VAL B 1 68 ? -11.055 4.336 0.754 1 94.56 68 VAL B O 1
ATOM 1587 N N . TRP B 1 69 ? -10.172 6.336 0.493 1 94 69 TRP B N 1
ATOM 1588 C CA . TRP B 1 69 ? -10.375 6.277 -0.95 1 94 69 TRP B CA 1
ATOM 1589 C C . TRP B 1 69 ? -9.625 5.098 -1.559 1 94 69 TRP B C 1
ATOM 1591 O O . TRP B 1 69 ? -10.172 4.363 -2.385 1 94 69 TRP B O 1
ATOM 1601 N N . LEU B 1 70 ? -8.422 4.973 -1.162 1 94.25 70 LEU B N 1
ATOM 1602 C CA . LEU B 1 70 ? -7.625 3.861 -1.669 1 94.25 70 LEU B CA 1
ATOM 1603 C C . LEU B 1 70 ? -8.242 2.523 -1.272 1 94.25 70 LEU B C 1
ATOM 1605 O O . LEU B 1 70 ? -8.258 1.584 -2.07 1 94.25 70 LEU B O 1
ATOM 1609 N N . GLU B 1 71 ? -8.727 2.479 -0.123 1 96.88 71 GLU B N 1
ATOM 1610 C CA . GLU B 1 71 ? -9.406 1.274 0.346 1 96.88 71 GLU B CA 1
ATOM 1611 C C . GLU B 1 71 ? -10.602 0.938 -0.534 1 96.88 71 GLU B C 1
ATOM 1613 O O . GLU B 1 71 ? -10.75 -0.2 -0.983 1 96.88 71 GLU B O 1
ATOM 1618 N N . LEU B 1 72 ? -11.375 1.895 -0.817 1 97.19 72 LEU B N 1
ATOM 1619 C CA . LEU B 1 72 ? -12.602 1.667 -1.563 1 97.19 72 LEU B CA 1
ATOM 1620 C C . LEU B 1 72 ? -12.305 1.309 -3.016 1 97.19 72 LEU B C 1
ATOM 1622 O O . LEU B 1 72 ? -13.023 0.513 -3.625 1 97.19 72 LEU B O 1
ATOM 1626 N N . VAL B 1 73 ? -11.242 1.78 -3.529 1 96.06 73 VAL B N 1
ATOM 1627 C CA . VAL B 1 73 ? -10.938 1.624 -4.949 1 96.06 73 VAL B CA 1
ATOM 1628 C C . VAL B 1 73 ? -10.133 0.344 -5.164 1 96.06 73 VAL B C 1
ATOM 1630 O O . VAL B 1 73 ? -10.273 -0.316 -6.199 1 96.06 73 VAL B O 1
ATOM 1633 N N . LEU B 1 74 ? -9.32 0.051 -4.203 1 97.38 74 LEU B N 1
ATOM 1634 C CA . LEU B 1 74 ? -8.391 -1.052 -4.434 1 97.38 74 LEU B CA 1
ATOM 1635 C C . LEU B 1 74 ? -8.625 -2.178 -3.432 1 97.38 74 LEU B C 1
ATOM 1637 O O . LEU B 1 74 ? -8.992 -3.289 -3.814 1 97.38 74 LEU B O 1
ATOM 1641 N N . HIS B 1 75 ? -8.516 -1.882 -2.197 1 97.94 75 HIS B N 1
ATOM 1642 C CA . HIS B 1 75 ? -8.508 -2.941 -1.194 1 97.94 75 HIS B CA 1
ATOM 1643 C C . HIS B 1 75 ? -9.875 -3.611 -1.085 1 97.94 75 HIS B C 1
ATOM 1645 O O . HIS B 1 75 ? -9.961 -4.828 -0.92 1 97.94 75 HIS B O 1
ATOM 1651 N N . TRP B 1 76 ? -10.922 -2.828 -1.185 1 98.5 76 TRP B N 1
ATOM 1652 C CA . TRP B 1 76 ? -12.266 -3.373 -1.032 1 98.5 76 TRP B CA 1
ATOM 1653 C C . TRP B 1 76 ? -12.602 -4.336 -2.168 1 98.5 76 TRP B C 1
ATOM 1655 O O . TRP B 1 76 ? -12.977 -5.484 -1.926 1 98.5 76 TRP B O 1
ATOM 1665 N N . PRO B 1 77 ? -12.469 -3.947 -3.418 1 98.25 77 PRO B N 1
ATOM 1666 C CA . PRO B 1 77 ? -12.727 -4.91 -4.488 1 98.25 77 PRO B CA 1
ATOM 1667 C C . PRO B 1 77 ? -11.836 -6.148 -4.398 1 98.25 77 PRO B C 1
ATOM 1669 O O . PRO B 1 77 ? -12.273 -7.258 -4.707 1 98.25 77 PRO B O 1
ATOM 1672 N N . LEU B 1 78 ? -10.617 -5.957 -3.992 1 98.19 78 LEU B N 1
ATOM 1673 C CA . LEU B 1 78 ? -9.711 -7.086 -3.824 1 98.19 78 LEU B CA 1
ATOM 1674 C C . LEU B 1 78 ? -10.227 -8.039 -2.754 1 98.19 78 LEU B C 1
ATOM 1676 O O . LEU B 1 78 ? -10.148 -9.266 -2.916 1 98.19 78 LEU B O 1
ATOM 1680 N N . SER B 1 79 ? -10.688 -7.477 -1.728 1 98.56 79 SER B N 1
ATOM 1681 C CA . SER B 1 79 ? -11.203 -8.289 -0.631 1 98.56 79 SER B CA 1
ATOM 1682 C C . SER B 1 79 ? -12.453 -9.055 -1.048 1 98.56 79 SER B C 1
ATOM 1684 O O . SER B 1 79 ? -12.633 -10.211 -0.677 1 98.56 79 SER B O 1
ATOM 1686 N N . VAL B 1 80 ? -13.266 -8.453 -1.834 1 98.69 80 VAL B N 1
ATOM 1687 C CA . VAL B 1 80 ? -14.461 -9.109 -2.35 1 98.69 80 VAL B CA 1
ATOM 1688 C C . VAL B 1 80 ? -14.062 -10.25 -3.285 1 98.69 80 VAL B C 1
ATOM 1690 O O . VAL B 1 80 ? -14.586 -11.359 -3.184 1 98.69 80 VAL B O 1
ATOM 1693 N N . ALA B 1 81 ? -13.156 -9.992 -4.125 1 98.56 81 ALA B N 1
ATOM 1694 C CA . ALA B 1 81 ? -12.656 -11.023 -5.035 1 98.56 81 ALA B CA 1
ATOM 1695 C C . ALA B 1 81 ? -12.039 -12.188 -4.266 1 98.56 81 ALA B C 1
ATOM 1697 O O . ALA B 1 81 ? -12.25 -13.352 -4.613 1 98.56 81 ALA B O 1
ATOM 1698 N N . THR B 1 82 ? -11.266 -11.828 -3.244 1 98.25 82 THR B N 1
ATOM 1699 C CA . THR B 1 82 ? -10.617 -12.859 -2.432 1 98.25 82 THR B CA 1
ATOM 1700 C C . THR B 1 82 ? -11.664 -13.719 -1.727 1 98.25 82 THR B C 1
ATOM 1702 O O . THR B 1 82 ? -11.547 -14.945 -1.703 1 98.25 82 THR B O 1
ATOM 1705 N N . LEU B 1 83 ? -12.594 -13.062 -1.206 1 98 83 LEU B N 1
ATOM 1706 C CA . LEU B 1 83 ? -13.672 -13.773 -0.527 1 98 83 LEU B CA 1
ATOM 1707 C C . LEU B 1 83 ? -14.367 -14.742 -1.476 1 98 83 LEU B C 1
ATOM 1709 O O . LEU B 1 83 ? -14.484 -15.93 -1.176 1 98 83 LEU B O 1
ATOM 1713 N N . TYR B 1 84 ? -14.75 -14.281 -2.609 1 97.69 84 TYR B N 1
ATOM 1714 C CA . TYR B 1 84 ? -15.391 -15.117 -3.617 1 97.69 84 TYR B CA 1
ATOM 1715 C C . TYR B 1 84 ? -14.461 -16.234 -4.07 1 97.69 84 TYR B C 1
ATOM 1717 O O . TYR B 1 84 ? -14.867 -17.406 -4.156 1 97.69 84 TYR B O 1
ATOM 1725 N N . GLY B 1 85 ? -13.266 -15.883 -4.344 1 97.44 85 GLY B N 1
ATOM 1726 C CA . GLY B 1 85 ? -12.305 -16.844 -4.848 1 97.44 85 GLY B CA 1
ATOM 1727 C C . GLY B 1 85 ? -12.055 -18 -3.887 1 97.44 85 GLY B C 1
ATOM 1728 O O . GLY B 1 85 ? -12.008 -19.156 -4.297 1 97.44 85 GLY B O 1
ATOM 1729 N N . VAL B 1 86 ? -11.898 -17.656 -2.658 1 96.25 86 VAL B N 1
ATOM 1730 C CA . VAL B 1 86 ? -11.617 -18.703 -1.671 1 96.25 86 VAL B CA 1
ATOM 1731 C C . VAL B 1 86 ? -12.852 -19.578 -1.487 1 96.25 86 VAL B C 1
ATOM 1733 O O . VAL B 1 86 ? -12.742 -20.812 -1.47 1 96.25 86 VAL B O 1
ATOM 1736 N N . LEU B 1 87 ? -14 -19 -1.468 1 95.12 87 LEU B N 1
ATOM 1737 C CA . LEU B 1 87 ? -15.227 -19.75 -1.223 1 95.12 87 LEU B CA 1
ATOM 1738 C C . LEU B 1 87 ? -15.594 -20.594 -2.432 1 95.12 87 LEU B C 1
ATOM 1740 O O . LEU B 1 87 ? -16.094 -21.719 -2.279 1 95.12 87 LEU B O 1
ATOM 1744 N N . ALA B 1 88 ? -15.281 -20.125 -3.615 1 96.56 88 ALA B N 1
ATOM 1745 C CA . ALA B 1 88 ? -15.594 -20.844 -4.848 1 96.56 88 ALA B CA 1
ATOM 1746 C C . ALA B 1 88 ? -14.414 -21.688 -5.309 1 96.56 88 ALA B C 1
ATOM 1748 O O . ALA B 1 88 ? -14.453 -22.297 -6.383 1 96.56 88 ALA B O 1
ATOM 1749 N N . ARG B 1 89 ? -13.383 -21.625 -4.605 1 94.94 89 ARG B N 1
ATOM 1750 C CA . ARG B 1 89 ? -12.195 -22.438 -4.875 1 94.94 89 ARG B CA 1
ATOM 1751 C C . ARG B 1 89 ? -11.648 -22.141 -6.27 1 94.94 89 ARG B C 1
ATOM 1753 O O . ARG B 1 89 ? -11.383 -23.078 -7.039 1 94.94 89 ARG B O 1
ATOM 1760 N N . ARG B 1 90 ? -11.523 -20.922 -6.477 1 96.56 90 ARG B N 1
ATOM 1761 C CA . ARG B 1 90 ? -10.969 -20.484 -7.754 1 96.56 90 ARG B CA 1
ATOM 1762 C C . ARG B 1 90 ? -9.445 -20.531 -7.73 1 96.56 90 ARG B C 1
ATOM 1764 O O . ARG B 1 90 ? -8.828 -20.266 -6.695 1 96.56 90 ARG B O 1
ATOM 1771 N N . PRO B 1 91 ? -8.805 -20.812 -8.844 1 96.19 91 PRO B N 1
ATOM 1772 C CA . PRO B 1 91 ? -7.348 -20.938 -8.883 1 96.19 91 PRO B CA 1
ATOM 1773 C C . PRO B 1 91 ? -6.633 -19.609 -8.656 1 96.19 91 PRO B C 1
ATOM 1775 O O . PRO B 1 91 ? -5.449 -19.578 -8.305 1 96.19 91 PRO B O 1
ATOM 1778 N N . TRP B 1 92 ? -7.324 -18.531 -8.773 1 95.56 92 TRP B N 1
ATOM 1779 C CA . TRP B 1 92 ? -6.695 -17.234 -8.641 1 95.56 92 TRP B CA 1
ATOM 1780 C C . TRP B 1 92 ? -6.855 -16.688 -7.223 1 95.56 92 TRP B C 1
ATOM 1782 O O . TRP B 1 92 ? -6.402 -15.586 -6.914 1 95.56 92 TRP B O 1
ATOM 1792 N N . ALA B 1 93 ? -7.379 -17.438 -6.316 1 95.94 93 ALA B N 1
ATOM 1793 C CA . ALA B 1 93 ? -7.656 -16.984 -4.953 1 95.94 93 ALA B CA 1
ATOM 1794 C C . ALA B 1 93 ? -6.363 -16.641 -4.215 1 95.94 93 ALA B C 1
ATOM 1796 O O . ALA B 1 93 ? -6.309 -15.68 -3.453 1 95.94 93 ALA B O 1
ATOM 1797 N N . GLY B 1 94 ? -5.406 -17.469 -4.516 1 95.38 94 GLY B N 1
ATOM 1798 C CA . GLY B 1 94 ? -4.129 -17.203 -3.877 1 95.38 94 GLY B CA 1
ATOM 1799 C C . GLY B 1 94 ? -3.523 -15.867 -4.277 1 95.38 94 GLY B C 1
ATOM 1800 O O . GLY B 1 94 ? -2.947 -15.164 -3.443 1 95.38 94 GLY B O 1
ATOM 1801 N N . ALA B 1 95 ? -3.666 -15.508 -5.496 1 96.75 95 ALA B N 1
ATOM 1802 C CA . ALA B 1 95 ? -3.125 -14.25 -6.012 1 96.75 95 ALA B CA 1
ATOM 1803 C C . ALA B 1 95 ? -3.867 -13.055 -5.426 1 96.75 95 ALA B C 1
ATOM 1805 O O . ALA B 1 95 ? -3.248 -12.055 -5.047 1 96.75 95 ALA B O 1
ATOM 1806 N N . THR B 1 96 ? -5.113 -13.172 -5.332 1 97.75 96 THR B N 1
ATOM 1807 C CA . THR B 1 96 ? -5.879 -12.055 -4.789 1 97.75 96 THR B CA 1
ATOM 1808 C C . THR B 1 96 ? -5.664 -11.93 -3.283 1 97.75 96 THR B C 1
ATOM 1810 O O . THR B 1 96 ? -5.66 -10.82 -2.74 1 97.75 96 THR B O 1
ATOM 1813 N N . ALA B 1 97 ? -5.504 -13.031 -2.652 1 97.38 97 ALA B N 1
ATOM 1814 C CA . ALA B 1 97 ? -5.207 -12.984 -1.223 1 97.38 97 ALA B CA 1
ATOM 1815 C C . ALA B 1 97 ? -3.855 -12.32 -0.964 1 97.38 97 ALA B C 1
ATOM 1817 O O . ALA B 1 97 ? -3.725 -11.5 -0.052 1 97.38 97 ALA B O 1
ATOM 1818 N N . LEU B 1 98 ? -2.922 -12.672 -1.767 1 97.38 98 LEU B N 1
ATOM 1819 C CA . LEU B 1 98 ? -1.608 -12.055 -1.654 1 97.38 98 LEU B CA 1
ATOM 1820 C C . LEU B 1 98 ? -1.695 -10.547 -1.908 1 97.38 98 LEU B C 1
ATOM 1822 O O . LEU B 1 98 ? -1.151 -9.75 -1.141 1 97.38 98 LEU B O 1
ATOM 1826 N N . ALA B 1 99 ? -2.377 -10.164 -2.906 1 98.19 99 ALA B N 1
ATOM 1827 C CA . ALA B 1 99 ? -2.537 -8.758 -3.258 1 98.19 99 ALA B CA 1
ATOM 1828 C C . ALA B 1 99 ? -3.24 -7.988 -2.141 1 98.19 99 ALA B C 1
ATOM 1830 O O . ALA B 1 99 ? -2.807 -6.898 -1.76 1 98.19 99 ALA B O 1
ATOM 1831 N N . ALA B 1 100 ? -4.223 -8.602 -1.624 1 97.94 100 ALA B N 1
ATOM 1832 C CA . ALA B 1 100 ? -4.969 -7.961 -0.544 1 97.94 100 ALA B CA 1
ATOM 1833 C C . ALA B 1 100 ? -4.105 -7.816 0.708 1 97.94 100 ALA B C 1
ATOM 1835 O O . ALA B 1 100 ? -4.133 -6.781 1.373 1 97.94 100 ALA B O 1
ATOM 1836 N N . GLY B 1 101 ? -3.41 -8.875 0.963 1 97.06 101 GLY B N 1
ATOM 1837 C CA . GLY B 1 101 ? -2.531 -8.836 2.121 1 97.06 101 GLY B CA 1
ATOM 1838 C C . GLY B 1 101 ? -1.45 -7.777 2.012 1 97.06 101 GLY B C 1
ATOM 1839 O O . GLY B 1 101 ? -1.209 -7.027 2.961 1 97.06 101 GLY B O 1
ATOM 1840 N N . VAL B 1 102 ? -0.869 -7.656 0.885 1 97.81 102 VAL B N 1
ATOM 1841 C CA . VAL B 1 102 ? 0.198 -6.688 0.667 1 97.81 102 VAL B CA 1
ATOM 1842 C C . VAL B 1 102 ? -0.381 -5.273 0.673 1 97.81 102 VAL B C 1
ATOM 1844 O O . VAL B 1 102 ? 0.226 -4.352 1.22 1 97.81 102 VAL B O 1
ATOM 1847 N N . SER B 1 103 ? -1.508 -5.105 0.115 1 97.94 103 SER B N 1
ATOM 1848 C CA . SER B 1 103 ? -2.143 -3.789 0.097 1 97.94 103 SER B CA 1
ATOM 1849 C C . SER B 1 103 ? -2.436 -3.299 1.51 1 97.94 103 SER B C 1
ATOM 1851 O O . SER B 1 103 ? -2.15 -2.146 1.845 1 97.94 103 SER B O 1
ATOM 1853 N N . VAL B 1 104 ? -2.951 -4.164 2.328 1 96.62 104 VAL B N 1
ATOM 1854 C CA . VAL B 1 104 ? -3.332 -3.74 3.672 1 96.62 104 VAL B CA 1
ATOM 1855 C C . VAL B 1 104 ? -2.08 -3.486 4.508 1 96.62 104 VAL B C 1
ATOM 1857 O O . VAL B 1 104 ? -2.035 -2.539 5.297 1 96.62 104 VAL B O 1
ATOM 1860 N N . VAL B 1 105 ? -1.096 -4.312 4.336 1 96.25 105 VAL B N 1
ATOM 1861 C CA . VAL B 1 105 ? 0.139 -4.109 5.086 1 96.25 105 VAL B CA 1
ATOM 1862 C C . VAL B 1 105 ? 0.796 -2.801 4.656 1 96.25 105 VAL B C 1
ATOM 1864 O O . VAL B 1 105 ? 1.297 -2.047 5.492 1 96.25 105 VAL B O 1
ATOM 1867 N N . THR B 1 106 ? 0.769 -2.533 3.391 1 96.81 106 THR B N 1
ATOM 1868 C CA . THR B 1 106 ? 1.355 -1.305 2.865 1 96.81 106 THR B CA 1
ATOM 1869 C C . THR B 1 106 ? 0.569 -0.086 3.338 1 96.81 106 THR B C 1
ATOM 1871 O O . THR B 1 106 ? 1.153 0.89 3.814 1 96.81 106 THR B O 1
ATOM 1874 N N . ALA B 1 107 ? -0.682 -0.145 3.266 1 94.81 107 ALA B N 1
ATOM 1875 C CA . ALA B 1 107 ? -1.529 0.977 3.662 1 94.81 107 ALA B CA 1
ATOM 1876 C C . ALA B 1 107 ? -1.442 1.225 5.164 1 94.81 107 ALA B C 1
ATOM 1878 O O . ALA B 1 107 ? -1.308 2.369 5.605 1 94.81 107 ALA B O 1
ATOM 1879 N N . MET B 1 108 ? -1.48 0.139 5.945 1 92.81 108 MET B N 1
ATOM 1880 C CA . MET B 1 108 ? -1.419 0.266 7.398 1 92.81 108 MET B CA 1
ATOM 1881 C C . MET B 1 108 ? -0.024 0.689 7.848 1 92.81 108 MET B C 1
ATOM 1883 O O . MET B 1 108 ? 0.12 1.431 8.82 1 92.81 108 MET B O 1
ATOM 1887 N N . GLY B 1 109 ? 0.917 0.116 7.145 1 92.56 109 GLY B N 1
ATOM 1888 C CA . GLY B 1 109 ? 2.266 0.582 7.426 1 92.56 109 GLY B CA 1
ATOM 1889 C C . GLY B 1 109 ? 2.43 2.078 7.242 1 92.56 109 GLY B C 1
ATOM 1890 O O . GLY B 1 109 ? 3.023 2.752 8.086 1 92.56 109 GLY B O 1
ATOM 1891 N N . ASN B 1 110 ? 1.923 2.535 6.203 1 88.69 110 ASN B N 1
ATOM 1892 C CA . ASN B 1 110 ? 1.971 3.971 5.941 1 88.69 110 ASN B CA 1
ATOM 1893 C C . ASN B 1 110 ? 1.196 4.758 6.996 1 88.69 110 ASN B C 1
ATOM 1895 O O . ASN B 1 110 ? 1.632 5.828 7.422 1 88.69 110 ASN B O 1
ATOM 1899 N N . LEU B 1 111 ? 0.064 4.27 7.363 1 87.81 111 LEU B N 1
ATOM 1900 C CA . LEU B 1 111 ? -0.764 4.941 8.359 1 87.81 111 LEU B CA 1
ATOM 1901 C C . LEU B 1 111 ? -0.032 5.043 9.695 1 87.81 111 LEU B C 1
ATOM 1903 O O . LEU B 1 111 ? 0.02 6.117 10.297 1 87.81 111 LEU B O 1
ATOM 1907 N N . VAL B 1 112 ? 0.537 3.986 10.117 1 87.25 112 VAL B N 1
ATOM 1908 C CA . VAL B 1 112 ? 1.231 3.934 11.398 1 87.25 112 VAL B CA 1
ATOM 1909 C C . VAL B 1 112 ? 2.439 4.867 11.375 1 87.25 112 VAL B C 1
ATOM 1911 O O . VAL B 1 112 ? 2.688 5.602 12.336 1 87.25 112 VAL B O 1
ATOM 1914 N N . MET B 1 113 ? 3.088 4.852 10.32 1 82.94 113 MET B N 1
ATOM 1915 C CA . MET B 1 113 ? 4.273 5.695 10.195 1 82.94 113 MET B CA 1
ATOM 1916 C C . MET B 1 113 ? 3.891 7.172 10.195 1 82.94 113 MET B C 1
ATOM 1918 O O . MET B 1 113 ? 4.609 8.008 10.75 1 82.94 113 MET B O 1
ATOM 1922 N N . ASN B 1 114 ? 2.834 7.473 9.602 1 75.75 114 ASN B N 1
ATOM 1923 C CA . ASN B 1 114 ? 2.354 8.852 9.586 1 75.75 114 ASN B CA 1
ATOM 1924 C C . ASN B 1 114 ? 1.9 9.297 10.977 1 75.75 114 ASN B C 1
ATOM 1926 O O . ASN B 1 114 ? 2.102 10.453 11.352 1 75.75 114 ASN B O 1
ATOM 1930 N N . LEU B 1 115 ? 1.313 8.492 11.672 1 77.88 115 LEU B N 1
ATOM 1931 C CA . LEU B 1 115 ? 0.856 8.828 13.016 1 77.88 115 LEU B CA 1
ATOM 1932 C C . LEU B 1 115 ? 2.037 9.023 13.961 1 77.88 115 LEU B C 1
ATOM 1934 O O . LEU B 1 115 ? 2.035 9.938 14.781 1 77.88 115 LEU B O 1
ATOM 1938 N N . ASP B 1 116 ? 2.934 8.242 13.852 1 73.81 116 ASP B N 1
ATOM 1939 C CA . ASP B 1 116 ? 4.117 8.344 14.695 1 73.81 116 ASP B CA 1
ATOM 1940 C C . ASP B 1 116 ? 4.898 9.625 14.391 1 73.81 116 ASP B C 1
ATOM 1942 O O . ASP B 1 116 ? 5.344 10.32 15.312 1 73.81 116 ASP B O 1
ATOM 1946 N N . PHE B 1 117 ? 4.953 9.93 13.195 1 65.62 117 PHE B N 1
ATOM 1947 C CA . PHE B 1 117 ? 5.68 11.141 12.82 1 65.62 117 PHE B CA 1
ATOM 1948 C C . PHE B 1 117 ? 4.918 12.383 13.25 1 65.62 117 PHE B C 1
ATOM 1950 O O . PHE B 1 117 ? 5.523 13.375 13.672 1 65.62 117 PHE B O 1
ATOM 1957 N N . ASN B 1 118 ? 3.697 12.297 13.102 1 61.94 118 ASN B N 1
ATOM 1958 C CA . ASN B 1 118 ? 2.902 13.445 13.531 1 61.94 118 ASN B CA 1
ATOM 1959 C C . ASN B 1 118 ? 2.926 13.609 15.047 1 61.94 118 ASN B C 1
ATOM 1961 O O . ASN B 1 118 ? 3.016 14.727 15.555 1 61.94 118 ASN B O 1
ATOM 1965 N N . ARG B 1 119 ? 2.834 12.516 15.656 1 60.91 119 ARG B N 1
ATOM 1966 C CA . ARG B 1 119 ? 2.932 12.562 17.109 1 60.91 119 ARG B CA 1
ATOM 1967 C C . ARG B 1 119 ? 4.297 13.086 17.547 1 60.91 119 ARG B C 1
ATOM 1969 O O . ARG B 1 119 ? 4.391 13.883 18.484 1 60.91 119 ARG B O 1
ATOM 1976 N N . PHE B 1 120 ? 5.23 12.602 16.906 1 53.94 120 PHE B N 1
ATOM 1977 C CA . PHE B 1 120 ? 6.594 13.031 17.203 1 53.94 120 PHE B CA 1
ATOM 1978 C C . PHE B 1 120 ? 6.777 14.516 16.891 1 53.94 120 PHE B C 1
ATOM 1980 O O . PHE B 1 120 ? 7.379 15.25 17.672 1 53.94 120 PHE B O 1
ATOM 1987 N N . SER B 1 121 ? 6.27 14.898 15.797 1 53.56 121 SER B N 1
ATOM 1988 C CA . SER B 1 121 ? 6.395 16.297 15.391 1 53.56 121 SER B CA 1
ATOM 1989 C C . SER B 1 121 ? 5.664 17.219 16.359 1 53.56 121 SER B C 1
ATOM 1991 O O . SER B 1 121 ? 6.152 18.312 16.672 1 53.56 121 SER B O 1
ATOM 1993 N N . LEU B 1 122 ? 4.559 16.797 16.75 1 51.38 122 LEU B N 1
ATOM 1994 C CA . LEU B 1 122 ? 3.793 17.594 17.703 1 51.38 122 LEU B CA 1
ATOM 1995 C C . LEU B 1 122 ? 4.492 17.641 19.062 1 51.38 122 LEU B C 1
ATOM 1997 O O . LEU B 1 122 ? 4.5 18.672 19.734 1 51.38 122 LEU B O 1
ATOM 2001 N N . GLN B 1 123 ? 4.867 16.516 19.391 1 46.12 123 GLN B N 1
ATOM 2002 C CA . GLN B 1 123 ? 5.586 16.453 20.656 1 46.12 123 GLN B CA 1
ATOM 2003 C C . GLN B 1 123 ? 6.863 17.281 20.609 1 46.12 123 GLN B C 1
ATOM 2005 O O . GLN B 1 123 ? 7.188 18 21.562 1 46.12 123 GLN B O 1
ATOM 2010 N N . TYR B 1 124 ? 7.496 17.188 19.547 1 46.84 124 TYR B N 1
ATOM 2011 C CA . TYR B 1 124 ? 8.734 17.938 19.422 1 46.84 124 TYR B CA 1
ATOM 2012 C C . TYR B 1 124 ? 8.453 19.406 19.125 1 46.84 124 TYR B C 1
ATOM 2014 O O . TYR B 1 124 ? 9.211 20.281 19.531 1 46.84 124 TYR B O 1
ATOM 2022 N N . SER B 1 125 ? 7.504 19.641 18.328 1 48.06 125 SER B N 1
ATOM 2023 C CA . SER B 1 125 ? 7.09 21.031 18.172 1 48.06 125 SER B CA 1
ATOM 2024 C C . SER B 1 125 ? 6.59 21.609 19.484 1 48.06 125 SER B C 1
ATOM 2026 O O . SER B 1 125 ? 6.746 22.812 19.75 1 48.06 125 SER B O 1
ATOM 2028 N N . GLY B 1 126 ? 5.883 20.859 20.219 1 44.59 126 GLY B N 1
ATOM 2029 C CA . GLY B 1 126 ? 5.449 21.281 21.547 1 44.59 126 GLY B CA 1
ATOM 2030 C C . GLY B 1 126 ? 6.59 21.422 22.531 1 44.59 126 GLY B C 1
ATOM 2031 O O . GLY B 1 126 ? 6.441 22.078 23.562 1 44.59 126 GLY B O 1
ATOM 2032 N N . THR B 1 127 ? 7.504 20.531 22.453 1 43.22 127 THR B N 1
ATOM 2033 C CA . THR B 1 127 ? 8.586 20.672 23.422 1 43.22 127 THR B CA 1
ATOM 2034 C C . THR B 1 127 ? 9.422 21.906 23.125 1 43.22 127 THR B C 1
ATOM 2036 O O . THR B 1 127 ? 10.32 22.25 23.906 1 43.22 127 THR B O 1
ATOM 2039 N N . GLY B 1 128 ? 9.078 23.031 22.609 1 39.91 128 GLY B N 1
ATOM 2040 C CA . GLY B 1 128 ? 9.711 24.328 22.391 1 39.91 128 GLY B CA 1
ATOM 2041 C C . GLY B 1 128 ? 10.859 24.266 21.406 1 39.91 128 GLY B C 1
ATOM 2042 O O . GLY B 1 128 ? 11.625 25.219 21.266 1 39.91 128 GLY B O 1
ATOM 2043 N N . LEU B 1 129 ? 11.344 23.172 21.031 1 37.5 129 LEU B N 1
ATOM 2044 C CA . LEU B 1 129 ? 12.547 23.125 20.203 1 37.5 129 LEU B CA 1
ATOM 2045 C C . LEU B 1 129 ? 12.25 23.609 18.781 1 37.5 129 LEU B C 1
ATOM 2047 O O . LEU B 1 129 ? 13.07 23.406 17.875 1 37.5 129 LEU B O 1
ATOM 2051 N N . ALA B 1 130 ? 11.102 23.844 18.438 1 41.44 130 ALA B N 1
ATOM 2052 C CA . ALA B 1 130 ? 10.875 24.688 17.266 1 41.44 130 ALA B CA 1
ATOM 2053 C C . ALA B 1 130 ? 11.633 26 17.375 1 41.44 130 ALA B C 1
ATOM 2055 O O . ALA B 1 130 ? 11.664 26.625 18.453 1 41.44 130 ALA B O 1
ATOM 2056 N N . PRO B 1 131 ? 12.648 26.312 16.5 1 37.5 131 PRO B N 1
ATOM 2057 C CA . PRO B 1 131 ? 13.336 27.594 16.734 1 37.5 131 PRO B CA 1
ATOM 2058 C C . PRO B 1 131 ? 12.375 28.734 17.031 1 37.5 131 PRO B C 1
ATOM 2060 O O . PRO B 1 131 ? 11.289 28.812 16.438 1 37.5 131 PRO B O 1
ATOM 2063 N N . ALA B 1 132 ? 12.352 29.234 18.219 1 38.06 132 ALA B N 1
ATOM 2064 C CA . ALA B 1 132 ? 11.688 30.484 18.609 1 38.06 132 ALA B CA 1
ATOM 2065 C C . ALA B 1 132 ? 11.773 31.516 17.5 1 38.06 132 ALA B C 1
ATOM 2067 O O . ALA B 1 132 ? 12.805 31.641 16.812 1 38.06 132 ALA B O 1
ATOM 2068 N N . PRO B 1 133 ? 10.664 31.859 16.812 1 38.44 133 PRO B N 1
ATOM 2069 C CA . PRO B 1 133 ? 10.875 33 15.906 1 38.44 133 PRO B CA 1
ATOM 2070 C C . PRO B 1 133 ? 11.875 34 16.453 1 38.44 133 PRO B C 1
ATOM 2072 O O . PRO B 1 133 ? 11.898 34.25 17.656 1 38.44 133 PRO B O 1
ATOM 2075 N N . SER B 1 134 ? 13.039 34.031 15.945 1 36.75 134 SER B N 1
ATOM 2076 C CA . SER B 1 134 ? 14.023 35.031 16.344 1 36.75 134 SER B CA 1
ATOM 2077 C C . SER B 1 134 ? 13.352 36.375 16.656 1 36.75 134 SER B C 1
ATOM 2079 O O . SER B 1 134 ? 12.539 36.844 15.875 1 36.75 134 SER B O 1
ATOM 2081 N N . SER B 1 135 ? 13.023 36.688 17.859 1 36.28 135 SER B N 1
ATOM 2082 C CA . SER B 1 135 ? 12.656 38.031 18.328 1 36.28 135 SER B CA 1
ATOM 2083 C C . SER B 1 135 ? 13.484 39.094 17.625 1 36.28 135 SER B C 1
ATOM 2085 O O . SER B 1 135 ? 14.711 39.125 17.766 1 36.28 135 SER B O 1
ATOM 2087 N N . GLN B 1 136 ? 13.281 39.438 16.328 1 35.81 136 GLN B N 1
ATOM 2088 C CA . GLN B 1 136 ? 13.883 40.656 15.781 1 35.81 136 GLN B CA 1
ATOM 2089 C C . GLN B 1 136 ? 13.836 41.812 16.797 1 35.81 136 GLN B C 1
ATOM 2091 O O . GLN B 1 136 ? 12.758 42.156 17.281 1 35.81 136 GLN B O 1
ATOM 2096 N N . LYS B 1 137 ? 14.836 41.938 17.688 1 44.12 137 LYS B N 1
ATOM 2097 C CA . LYS B 1 137 ? 15.125 43.125 18.469 1 44.12 137 LYS B CA 1
ATOM 2098 C C . LYS B 1 137 ? 14.789 44.375 17.672 1 44.12 137 LYS B C 1
ATOM 2100 O O . LYS B 1 137 ? 15.336 44.625 16.594 1 44.12 137 LYS B O 1
ATOM 2105 N N . LYS B 1 138 ? 13.578 44.844 17.75 1 44.25 138 LYS B N 1
ATOM 2106 C CA . LYS B 1 138 ? 13.305 46.219 17.391 1 44.25 138 LYS B CA 1
ATOM 2107 C C . LYS B 1 138 ? 14.359 47.156 17.969 1 44.25 138 LYS B C 1
ATOM 2109 O O . LYS B 1 138 ? 14.523 47.25 19.188 1 44.25 138 LYS B O 1
ATOM 2114 N N . LYS B 1 139 ? 15.461 47.344 17.297 1 45.03 139 LYS B N 1
ATOM 2115 C CA . LYS B 1 139 ? 16.297 48.5 17.594 1 45.03 139 LYS B CA 1
ATOM 2116 C C . LYS B 1 139 ? 15.461 49.75 17.812 1 45.03 139 LYS B C 1
ATOM 2118 O O . LYS B 1 139 ? 14.617 50.094 16.984 1 45.03 139 LYS B O 1
ATOM 2123 N N . ARG B 1 140 ? 15.18 50.062 19.047 1 39.62 140 ARG B N 1
ATOM 2124 C CA . ARG B 1 140 ? 14.789 51.438 19.344 1 39.62 140 ARG B CA 1
ATOM 2125 C C . ARG B 1 140 ? 15.672 52.438 18.594 1 39.62 140 ARG B C 1
ATOM 2127 O O . ARG B 1 140 ? 16.875 52.25 18.484 1 39.62 140 ARG B O 1
ATOM 2134 N N . PRO B 1 141 ? 15.008 53.312 17.828 1 41.19 141 PRO B N 1
ATOM 2135 C CA . PRO B 1 141 ? 15.898 54.375 17.375 1 41.19 141 PRO B CA 1
ATOM 2136 C C . PRO B 1 141 ? 16.672 55.031 18.516 1 41.19 141 PRO B C 1
ATOM 2138 O O . PRO B 1 141 ? 16.234 54.969 19.672 1 41.19 141 PRO B O 1
#

Organism: Oryza sativa subsp. indica (NCBI:txid39946)

Solvent-accessible surface area (backbone atoms only — not comparable to full-atom values): 14960 Å² total; per-residue (Å²): 128,55,72,66,50,50,54,49,49,48,49,51,40,53,51,19,49,49,44,50,51,41,41,74,52,38,51,40,60,63,74,42,68,66,84,81,46,58,68,71,42,53,50,46,37,54,46,48,22,63,76,68,62,34,59,55,71,69,57,57,46,52,58,52,36,20,45,44,50,47,34,61,71,46,47,34,56,32,21,44,49,22,34,50,18,58,76,68,66,40,90,60,18,64,59,33,43,47,38,36,51,34,30,50,52,40,48,49,49,38,50,53,32,31,49,52,35,49,49,47,48,49,51,43,52,64,65,61,71,45,80,66,78,76,76,75,74,75,74,72,129,126,55,70,67,50,48,53,49,49,48,50,50,40,52,52,20,48,48,43,50,51,42,41,74,52,38,52,40,60,64,75,41,66,66,85,80,48,59,67,70,42,53,50,46,37,52,45,50,22,62,78,70,63,34,58,55,71,69,58,56,46,51,59,52,36,20,46,44,50,46,33,64,70,47,48,33,56,33,20,45,49,22,35,51,19,57,75,68,66,40,90,58,19,65,60,34,43,47,37,34,52,36,30,49,51,39,47,49,48,38,50,53,33,32,49,50,35,49,50,47,47,48,50,43,50,66,65,61,71,44,80,66,74,74,77,74,74,74,74,73,130

Secondary structure (DSSP, 8-state):
--HHHHHHHHHHHHHHHHHHHHHHHTGGGGTS-GGGS-HHHHHHHHHHHHHHT-HHHHS--HHHHHHHHHIIIIIHHHHHHHHHHHHTT-TTHHHHHHHHHHHHHHHHHHHHHHHHHHHHHHHHHHTT-S-----------/--HHHHHHHHHHHHHHHHHHHHHHHTGGGGTS-GGGS-HHHHHHHHHHHHHHT-HHHHS--HHHHHHHHHIIIIIHHHHHHHHHHHHTT-TTHHHHHHHHHHHHHHHHHHHHHHHHHHHHHHHHHHTT-S-----------

Foldseek 3Di:
DDPVVVVVLVVLLVVLVCLLPCLVLALVCQADPPVVHDPVSVVVNVCVCVVVVPVCSVPPDPVSNVLSVCCVVPLNVLSVVLNCCSVVVPPCNVVSSVVNVVSVCVSVVVVVVVVVVVVVCVVVVVVVPPPDPPPPPPPDD/DDPVVVVVLVVLLVVLVCLLPCLVLALVCQQDPPVVHDPVSVVVNVCVCVVVVPVCSVPPDPVSNVLSVCCVVPLNVLSVVLNVCSVVVPPCNVVSSVVNVVSVCVSVVVVVVVVVVVVVCCVCVVVVPPPDPPPPPPPDD

Radius of gyration: 23.37 Å; Cα contacts (8 Å, |Δi|>4): 252; chains: 2; bounding box: 59×84×56 Å